Protein AF-A0A4Z1BHX3-F1 (afdb_monomer_lite)

pLDDT: mean 75.81, std 17.19, range [40.75, 98.19]

Secondary structure (DSSP, 8-state):
--HHHHHHHHHHHHHHHHHHHHHHHHHHHTS-SSPPPBPTTSSBPPP--TTS-HHHHHHHHHHHH-HHHHHHHHHHHHHHHHHHTT-HHHHHHHHHHHT--SHHHHHHHHHHHHHHHHHHHHHHHHHHHHHTTTS-----SS-HHHHHHHHHHHHHHHHHHHHHHHHHHHHHHHHHHHHHHHHH-S---------PPPTT----------------------

Sequence (222 aa):
MADAADGDALWKAQTIAQAVALEAMAAHALKAPGPLARGAGHEVALRDDPDAPGRQRELARASRIAPDMLDAEASLDRLGLARDVGVLTLAVEAAQAAGATSPAEQMLAHQMATAHTMAMRLASRADAFLSRRFSGYQSSLPAADVERQREQVASIEAARLTAASARMMDATARAALALDRLKNGARQTIIVQQTVVQEGGQAVVAGAMDSRERKGTKRNGK

Organism: NCBI:txid2560053

Foldseek 3Di:
DPPPVVVVVVVVVVVVVVVVVVVVVVVVVPDDPDDFDQFPVRHRQQDQDVPDDPVSNVSSCCRPPDVVVVVVVVVVVLLVVLVVLPQNVQLVVQCVVLVPDDPVLSSLSSLLSSLLVLLVVLQVVLVVLVVVVVPDDDDPDPPVVVVVVSNVVSNVSSVVSNVSSVVSVVSSVVSSVVSVCVVVPVDPPDDDDDDDADDPDDDDPPPPDPPPDPPDDDDDDD

Radius of gyration: 34.19 Å; chains: 1; bounding box: 85×96×92 Å

Structure (mmCIF, N/CA/C/O backbone):
data_AF-A0A4Z1BHX3-F1
#
_entry.id   AF-A0A4Z1BHX3-F1
#
loop_
_atom_site.group_PDB
_atom_site.id
_atom_site.type_symbol
_atom_site.label_atom_id
_atom_site.label_alt_id
_atom_site.label_comp_id
_atom_site.label_asym_id
_atom_site.label_entity_id
_atom_site.label_seq_id
_atom_site.pdbx_PDB_ins_code
_atom_site.Cartn_x
_atom_site.Cartn_y
_atom_site.Cartn_z
_atom_site.occupancy
_atom_site.B_iso_or_equiv
_atom_site.auth_seq_id
_atom_site.auth_comp_id
_atom_site.auth_asym_id
_atom_site.auth_atom_id
_atom_site.pdbx_PDB_model_num
ATOM 1 N N . MET A 1 1 ? -19.424 69.553 30.708 1.00 51.16 1 MET A N 1
ATOM 2 C CA . MET A 1 1 ? -18.496 68.509 30.211 1.00 51.16 1 MET A CA 1
ATOM 3 C C . MET A 1 1 ? -18.357 67.305 31.161 1.00 51.16 1 MET A C 1
ATOM 5 O O . MET A 1 1 ? -17.449 66.518 30.954 1.00 51.16 1 MET A O 1
ATOM 9 N N . ALA A 1 2 ? -19.246 67.099 32.147 1.00 51.94 2 ALA A N 1
ATOM 10 C CA . ALA A 1 2 ? -19.154 65.964 33.083 1.00 51.94 2 ALA A CA 1
ATOM 11 C C . ALA A 1 2 ? -20.075 64.769 32.739 1.00 51.94 2 ALA A C 1
ATOM 13 O O . ALA A 1 2 ? -19.902 63.697 33.296 1.00 51.94 2 ALA A O 1
ATOM 14 N N . ASP A 1 3 ? -21.009 64.928 31.797 1.00 55.38 3 ASP A N 1
ATOM 15 C CA . ASP A 1 3 ? -22.111 63.970 31.578 1.00 55.38 3 ASP A CA 1
ATOM 16 C C . ASP A 1 3 ? -21.790 62.858 30.552 1.00 55.38 3 ASP A C 1
ATOM 18 O O . ASP A 1 3 ? -22.417 61.807 30.512 1.00 55.38 3 ASP A O 1
ATOM 22 N N . ALA A 1 4 ? -20.767 63.063 29.712 1.00 56.06 4 ALA A N 1
ATOM 23 C CA . ALA A 1 4 ? -20.397 62.102 28.665 1.00 56.06 4 ALA A CA 1
ATOM 24 C C . ALA A 1 4 ? -19.520 60.942 29.179 1.00 56.06 4 ALA A C 1
ATOM 26 O O . ALA A 1 4 ? -19.529 59.861 28.596 1.00 56.06 4 ALA A O 1
ATOM 27 N N . ALA A 1 5 ? -18.761 61.158 30.260 1.00 58.75 5 ALA A N 1
ATOM 28 C CA . ALA A 1 5 ? -17.876 60.140 30.833 1.00 58.75 5 ALA A CA 1
ATOM 29 C C . ALA A 1 5 ? -18.651 59.082 31.640 1.00 58.75 5 ALA A C 1
ATOM 31 O O . ALA A 1 5 ? -18.289 57.907 31.616 1.00 58.75 5 ALA A O 1
ATOM 32 N N . ASP A 1 6 ? -19.741 59.490 32.297 1.00 58.53 6 ASP A N 1
ATOM 33 C CA . ASP A 1 6 ? -20.592 58.603 33.100 1.00 58.53 6 ASP A CA 1
ATOM 34 C C . ASP A 1 6 ? -21.447 57.675 32.217 1.00 58.53 6 ASP A C 1
ATOM 36 O O . ASP A 1 6 ? -21.598 56.487 32.505 1.00 58.53 6 ASP A O 1
ATOM 40 N N . GLY A 1 7 ? -21.926 58.175 31.070 1.00 65.19 7 GLY A N 1
ATOM 41 C CA . GLY A 1 7 ? -22.658 57.369 30.086 1.00 65.19 7 GLY A CA 1
ATOM 42 C C . GLY A 1 7 ? -21.814 56.261 29.440 1.00 65.19 7 GLY A C 1
ATOM 43 O O . GLY A 1 7 ? -22.300 55.145 29.255 1.00 65.19 7 GLY A O 1
ATOM 44 N N . ASP A 1 8 ? -20.536 56.529 29.149 1.00 70.94 8 ASP A N 1
ATOM 45 C CA . ASP A 1 8 ? -19.611 55.539 28.575 1.00 70.94 8 ASP A CA 1
ATOM 46 C C . ASP A 1 8 ? -19.211 54.462 29.604 1.00 70.94 8 ASP A C 1
ATOM 48 O O . ASP A 1 8 ? -19.090 53.280 29.273 1.00 70.94 8 ASP A O 1
ATOM 52 N N . ALA A 1 9 ? -19.079 54.841 30.881 1.00 71.62 9 ALA A N 1
ATOM 53 C CA . ALA A 1 9 ? -18.839 53.903 31.976 1.00 71.62 9 ALA A CA 1
ATOM 54 C C . ALA A 1 9 ? -20.040 52.968 32.212 1.00 71.62 9 ALA A C 1
ATOM 56 O O . ALA A 1 9 ? -19.860 51.755 32.358 1.00 71.62 9 ALA A O 1
ATOM 57 N N . LEU A 1 10 ? -21.264 53.505 32.181 1.00 71.94 10 LEU A N 1
ATOM 58 C CA . LEU A 1 10 ? -22.502 52.729 32.310 1.00 71.94 10 LEU A CA 1
ATOM 59 C C . LEU A 1 10 ? -22.724 51.782 31.122 1.00 71.94 10 LEU A C 1
ATOM 61 O O . LEU A 1 10 ? -23.084 50.620 31.324 1.00 71.94 10 LEU A O 1
ATOM 65 N N . TRP A 1 11 ? -22.449 52.232 29.894 1.00 73.38 11 TRP A N 1
ATOM 66 C CA . TRP A 1 11 ? -22.543 51.392 28.697 1.00 73.38 11 TRP A CA 1
ATOM 67 C C . TRP A 1 11 ? -21.532 50.238 28.715 1.00 73.38 11 TRP A C 1
ATOM 69 O O . TRP A 1 11 ? -21.884 49.086 28.443 1.00 73.38 11 TRP A O 1
ATOM 79 N N . LYS A 1 12 ? -20.281 50.510 29.107 1.00 80.19 12 LYS A N 1
ATOM 80 C CA . LYS A 1 12 ? -19.252 49.473 29.289 1.00 80.19 12 LYS A CA 1
ATOM 81 C C . LYS A 1 12 ? -19.651 48.466 30.364 1.00 80.19 12 LYS A C 1
ATOM 83 O O . LYS A 1 12 ? -19.525 47.265 30.135 1.00 80.19 12 LYS A O 1
ATOM 88 N N . ALA A 1 13 ? -20.180 48.931 31.495 1.00 80.12 13 ALA A N 1
ATOM 89 C CA . ALA A 1 13 ? -20.653 48.059 32.567 1.00 80.12 13 ALA A CA 1
ATOM 90 C C . ALA A 1 13 ? -21.810 47.152 32.111 1.00 80.12 13 ALA A C 1
ATOM 92 O O . ALA A 1 13 ? -21.786 45.950 32.379 1.00 80.12 13 ALA A O 1
ATOM 93 N N . GLN A 1 14 ? -22.781 47.688 31.362 1.00 84.50 14 GLN A N 1
ATOM 94 C CA . GLN A 1 14 ? -23.865 46.894 30.773 1.00 84.50 14 GLN A CA 1
ATOM 95 C C . GLN A 1 14 ? -23.349 45.875 29.756 1.00 84.50 14 GLN A C 1
ATOM 97 O O . GLN A 1 14 ? -23.753 44.716 29.799 1.00 84.50 14 GLN A O 1
ATOM 102 N N . THR A 1 15 ? -22.420 46.273 28.887 1.00 85.88 15 THR A N 1
ATOM 103 C CA . THR A 1 15 ? -21.847 45.387 27.864 1.00 85.88 15 THR A CA 1
ATOM 104 C C . THR A 1 15 ? -21.082 44.224 28.502 1.00 85.88 15 THR A C 1
ATOM 106 O O . THR A 1 15 ? -21.240 43.078 28.088 1.00 85.88 15 THR A O 1
ATOM 109 N N . ILE A 1 16 ? -20.302 44.492 29.556 1.00 85.62 16 ILE A N 1
ATOM 110 C CA . ILE A 1 16 ? -19.586 43.457 30.317 1.00 85.62 16 ILE A CA 1
ATOM 111 C C . ILE A 1 16 ? -20.578 42.521 31.013 1.00 85.62 16 ILE A C 1
ATOM 113 O O . ILE A 1 16 ? -20.434 41.305 30.921 1.00 85.62 16 ILE A O 1
ATOM 117 N N . ALA A 1 17 ? -21.614 43.058 31.661 1.00 85.19 17 ALA A N 1
ATOM 118 C CA . ALA A 1 17 ? -22.639 42.241 32.310 1.00 85.19 17 ALA A CA 1
ATOM 119 C C . ALA A 1 17 ? -23.374 41.335 31.307 1.00 85.19 17 ALA A C 1
ATOM 121 O O . ALA A 1 17 ? -23.640 40.167 31.593 1.00 85.19 17 ALA A O 1
ATOM 122 N N . GLN A 1 18 ? -23.652 41.850 30.110 1.00 89.94 18 GLN A N 1
ATOM 123 C CA . GLN A 1 18 ? -24.299 41.101 29.039 1.00 89.94 18 GLN A CA 1
ATOM 124 C C . GLN A 1 18 ? -23.373 40.023 28.455 1.00 89.94 18 GLN A C 1
ATOM 126 O O . GLN A 1 18 ? -23.826 38.908 28.198 1.00 89.94 18 GLN A O 1
ATOM 131 N N . ALA A 1 19 ? -22.076 40.312 28.315 1.00 87.06 19 ALA A N 1
ATOM 132 C CA . ALA A 1 19 ? -21.071 39.336 27.899 1.00 87.06 19 ALA A CA 1
ATOM 133 C C . ALA A 1 19 ? -20.935 38.193 28.916 1.00 87.06 19 ALA A C 1
ATOM 135 O O . ALA A 1 19 ? -20.992 37.029 28.532 1.00 87.06 19 ALA A O 1
ATOM 136 N N . VAL A 1 20 ? -20.863 38.512 30.212 1.00 92.06 20 VAL A N 1
ATOM 137 C CA . VAL A 1 20 ? -20.815 37.514 31.293 1.00 92.06 20 VAL A CA 1
ATOM 138 C C . VAL A 1 20 ? -22.083 36.655 31.309 1.00 92.06 20 VAL A C 1
ATOM 140 O O . VAL A 1 20 ? -22.008 35.438 31.479 1.00 92.06 20 VAL A O 1
ATOM 143 N N . ALA A 1 21 ? -23.254 37.259 31.090 1.00 88.56 21 ALA A N 1
ATOM 144 C CA . ALA A 1 21 ? -24.511 36.522 31.002 1.00 88.56 21 ALA A CA 1
ATOM 145 C C . ALA A 1 21 ? -24.535 35.559 29.801 1.00 88.56 21 ALA A C 1
ATOM 147 O O . ALA A 1 21 ? -24.935 34.403 29.947 1.00 88.56 21 ALA A O 1
ATOM 148 N N . LEU A 1 22 ? -24.061 36.002 28.632 1.00 88.75 22 LEU A N 1
ATOM 149 C CA . LEU A 1 22 ? -23.948 35.161 27.436 1.00 88.75 22 LEU A CA 1
ATOM 150 C C . LEU A 1 22 ? -22.931 34.032 27.619 1.00 88.75 22 LEU A C 1
ATOM 152 O O . LEU A 1 22 ? -23.189 32.905 27.201 1.00 88.75 22 LEU A O 1
ATOM 156 N N . GLU A 1 23 ? -21.809 34.301 28.278 1.00 88.31 23 GLU A N 1
ATOM 157 C CA . GLU A 1 23 ? -20.781 33.303 28.569 1.00 88.31 23 GLU A CA 1
ATOM 158 C C . GLU A 1 23 ? -21.299 32.236 29.546 1.00 88.31 23 GLU A C 1
ATOM 160 O O . GLU A 1 23 ? -21.099 31.040 29.327 1.00 88.31 23 GLU A O 1
ATOM 165 N N . ALA A 1 24 ? -22.079 32.636 30.556 1.00 85.69 24 ALA A N 1
ATOM 166 C CA . ALA A 1 24 ? -22.761 31.710 31.458 1.00 85.69 24 ALA A CA 1
ATOM 167 C C . ALA A 1 24 ? -23.820 30.854 30.736 1.00 85.69 24 ALA A C 1
ATOM 169 O O . ALA A 1 24 ? -23.914 29.648 30.982 1.00 85.69 24 ALA A O 1
ATOM 170 N N . MET A 1 25 ? -24.589 31.447 29.815 1.00 86.19 25 MET A N 1
ATOM 171 C CA . MET A 1 25 ? -25.553 30.720 28.979 1.00 86.19 25 MET A CA 1
ATOM 172 C C . MET A 1 25 ? -24.860 29.729 28.036 1.00 86.19 25 MET A C 1
ATOM 174 O O . MET A 1 25 ? -25.297 28.584 27.926 1.00 86.19 25 MET A O 1
ATOM 178 N N . ALA A 1 26 ? -23.755 30.128 27.403 1.00 84.44 26 ALA A N 1
ATOM 179 C CA . ALA A 1 26 ? -22.960 29.261 26.538 1.00 84.44 26 ALA A CA 1
ATOM 180 C C . ALA A 1 26 ? -22.336 28.097 27.324 1.00 84.44 26 ALA A C 1
ATOM 182 O O . ALA A 1 26 ? -22.426 26.942 26.907 1.00 84.44 26 ALA A O 1
ATOM 183 N N . ALA A 1 27 ? -21.774 28.375 28.504 1.00 84.19 27 ALA A N 1
ATOM 184 C CA . ALA A 1 27 ? -21.230 27.354 29.395 1.00 84.19 27 ALA A CA 1
ATOM 185 C C . ALA A 1 27 ? -22.309 26.374 29.883 1.00 84.19 27 ALA A C 1
ATOM 187 O O . ALA A 1 27 ? -22.031 25.188 30.067 1.00 84.19 27 ALA A O 1
ATOM 188 N N . HIS A 1 28 ? -23.544 26.844 30.080 1.00 81.62 28 HIS A N 1
ATOM 189 C CA . HIS A 1 28 ? -24.675 25.979 30.401 1.00 81.62 28 HIS A CA 1
ATOM 190 C C . HIS A 1 28 ? -25.090 25.112 29.204 1.00 81.62 28 HIS A C 1
ATOM 192 O O . HIS A 1 28 ? -25.287 23.911 29.371 1.00 81.62 28 HIS A O 1
ATOM 198 N N . ALA A 1 29 ? -25.145 25.681 27.996 1.00 79.31 29 ALA A N 1
ATOM 199 C CA . ALA A 1 29 ? -25.492 24.963 26.768 1.00 79.31 29 ALA A CA 1
ATOM 200 C C . ALA A 1 29 ? -24.462 23.884 26.373 1.00 79.31 29 ALA A C 1
ATOM 202 O O . ALA A 1 29 ? -24.817 22.892 25.742 1.00 79.31 29 ALA A O 1
ATOM 203 N N . LEU A 1 30 ? -23.196 24.050 26.768 1.00 78.19 30 LEU A N 1
ATOM 204 C CA . LEU A 1 30 ? -22.122 23.077 26.535 1.00 78.19 30 LEU A CA 1
ATOM 205 C C . LEU A 1 30 ? -22.143 21.884 27.504 1.00 78.19 30 LEU A C 1
ATOM 207 O O . LEU A 1 30 ? -21.410 20.914 27.297 1.00 78.19 30 LEU A O 1
ATOM 211 N N . LYS A 1 31 ? -22.963 21.916 28.562 1.00 79.88 31 LYS A N 1
ATOM 212 C CA . LYS A 1 31 ? -23.108 20.773 29.468 1.00 79.88 31 LYS A CA 1
ATOM 213 C C . LYS A 1 31 ? -24.010 19.726 28.830 1.00 79.88 31 LYS A C 1
ATOM 215 O O . LYS A 1 31 ? -25.197 19.953 28.615 1.00 79.88 31 LYS A O 1
ATOM 220 N N . ALA A 1 32 ? -23.447 18.550 28.572 1.00 71.44 32 ALA A N 1
ATOM 221 C CA . ALA A 1 32 ? -24.233 17.415 28.121 1.00 71.44 32 ALA A CA 1
ATOM 222 C C . ALA A 1 32 ? -25.308 17.060 29.175 1.00 71.44 32 ALA A C 1
ATOM 224 O O . ALA A 1 32 ? -24.992 16.997 30.366 1.00 71.44 32 ALA A O 1
ATOM 225 N N . PRO A 1 33 ? -26.559 16.776 28.767 1.00 69.62 33 PRO A N 1
ATOM 226 C CA . PRO A 1 33 ? -27.655 16.436 29.682 1.00 69.62 33 PRO A CA 1
ATOM 227 C C . PRO A 1 33 ? -27.497 15.061 30.362 1.00 69.62 33 PRO A C 1
ATOM 229 O O . PRO A 1 33 ? -28.349 14.657 31.147 1.00 69.62 33 PRO A O 1
ATOM 232 N N . GLY A 1 34 ? -26.424 14.326 30.062 1.00 72.62 34 GLY A N 1
ATOM 233 C CA . GLY A 1 34 ? -26.097 13.034 30.652 1.00 72.62 34 GLY A CA 1
ATOM 234 C C . GLY A 1 34 ? -24.728 12.527 30.183 1.00 72.62 34 GLY A C 1
ATOM 235 O O . GLY A 1 34 ? -24.079 13.186 29.363 1.00 72.62 34 GLY A O 1
ATOM 236 N N . PRO A 1 35 ? -24.275 11.366 30.688 1.00 70.44 35 PRO A N 1
ATOM 237 C CA . PRO A 1 35 ? -23.024 10.755 30.258 1.00 70.44 35 PRO A CA 1
ATOM 238 C C . PRO A 1 35 ? -23.066 10.459 28.755 1.00 70.44 35 PRO A C 1
ATOM 240 O O . PRO A 1 35 ? -23.970 9.785 28.258 1.00 70.44 35 PRO A O 1
ATOM 243 N N . LEU A 1 36 ? -22.084 10.988 28.027 1.00 71.94 36 LEU A N 1
ATOM 244 C CA . LEU A 1 36 ? -21.935 10.744 26.598 1.00 71.94 36 LEU A CA 1
ATOM 245 C C . LEU A 1 36 ? -21.470 9.303 26.389 1.00 71.94 36 LEU A C 1
ATOM 247 O O . LEU A 1 36 ? -20.411 8.906 26.877 1.00 71.94 36 LEU A O 1
ATOM 251 N N . ALA A 1 37 ? -22.261 8.521 25.660 1.00 68.75 37 ALA A N 1
ATOM 252 C CA . ALA A 1 37 ? -21.829 7.207 25.214 1.00 68.75 37 ALA A CA 1
ATOM 253 C C . ALA A 1 37 ? -20.734 7.376 24.156 1.00 68.75 37 ALA A C 1
ATOM 255 O O . ALA A 1 37 ? -20.826 8.241 23.285 1.00 68.75 37 ALA A O 1
ATOM 256 N N . ARG A 1 38 ? -19.691 6.554 24.239 1.00 63.34 38 ARG A N 1
ATOM 257 C CA . ARG A 1 38 ? -18.611 6.529 23.254 1.00 63.34 38 ARG A CA 1
ATOM 258 C C . ARG A 1 38 ? -18.955 5.494 22.185 1.00 63.34 38 ARG A C 1
ATOM 260 O O . ARG A 1 38 ? -19.290 4.366 22.533 1.00 63.34 38 ARG A O 1
ATOM 267 N N . GLY A 1 39 ? -18.927 5.899 20.922 1.00 59.12 39 GLY A N 1
ATOM 268 C CA . GLY A 1 39 ? -19.081 5.013 19.774 1.00 59.12 39 GLY A CA 1
ATOM 269 C C . GLY A 1 39 ? -17.810 4.204 19.513 1.00 59.12 39 GLY A C 1
ATOM 270 O O . GLY A 1 39 ? -16.765 4.442 20.132 1.00 59.12 39 GLY A O 1
ATOM 271 N N . ALA A 1 40 ? -17.913 3.228 18.613 1.00 58.16 40 ALA A N 1
ATOM 272 C CA . ALA A 1 40 ? -16.859 2.253 18.335 1.00 58.16 40 ALA A CA 1
ATOM 273 C C . ALA A 1 40 ? -15.547 2.881 17.813 1.00 58.16 40 ALA A C 1
ATOM 275 O O . ALA A 1 40 ? -14.471 2.359 18.093 1.00 58.16 40 ALA A O 1
ATOM 276 N N . GLY A 1 41 ? -15.605 4.031 17.133 1.00 53.53 41 GLY A N 1
ATOM 277 C CA . GLY A 1 41 ? -14.438 4.787 16.655 1.00 53.53 41 GLY A CA 1
ATOM 278 C C . GLY A 1 41 ? -13.967 5.893 17.610 1.00 53.53 41 GLY A C 1
ATOM 279 O O . GLY A 1 41 ? -13.292 6.832 17.187 1.00 53.53 41 GLY A O 1
ATOM 280 N N . HIS A 1 42 ? -14.315 5.802 18.899 1.00 52.34 42 HIS A N 1
ATOM 281 C CA . HIS A 1 42 ? -14.072 6.820 19.930 1.00 52.34 42 HIS A CA 1
ATOM 282 C C . HIS A 1 42 ? -14.810 8.155 19.744 1.00 52.34 42 HIS A C 1
ATOM 284 O O . HIS A 1 42 ? -14.609 9.066 20.559 1.00 52.34 42 HIS A O 1
ATOM 290 N N . GLU A 1 43 ? -15.686 8.263 18.746 1.00 64.88 43 GLU A N 1
ATOM 291 C CA . GLU A 1 43 ? -16.644 9.350 18.603 1.00 64.88 43 GLU A CA 1
ATOM 292 C C . GLU A 1 43 ? -17.645 9.373 19.764 1.00 64.88 43 GLU A C 1
ATOM 294 O O . GLU A 1 43 ? -17.825 8.398 20.495 1.00 64.88 43 GLU A O 1
ATOM 299 N N . VAL A 1 44 ? -18.333 10.498 19.943 1.00 66.62 44 VAL A N 1
ATOM 300 C CA . VAL A 1 44 ? -19.545 10.512 20.766 1.00 66.62 44 VAL A CA 1
ATOM 301 C C . VAL A 1 44 ? -20.613 9.753 19.985 1.00 66.62 44 VAL A C 1
ATOM 303 O O . VAL A 1 44 ? -20.972 10.165 18.883 1.00 66.62 44 VAL A O 1
ATOM 306 N N . ALA A 1 45 ? -21.102 8.640 20.534 1.00 65.56 45 ALA A N 1
ATOM 307 C CA . ALA A 1 45 ? -22.155 7.857 19.906 1.00 65.56 45 ALA A CA 1
ATOM 308 C C . ALA A 1 45 ? -23.375 8.759 19.698 1.00 65.56 45 ALA A C 1
ATOM 310 O O . ALA A 1 45 ? -23.892 9.351 20.653 1.00 65.56 45 ALA A O 1
ATOM 311 N N . LEU A 1 46 ? -23.834 8.857 18.448 1.00 63.69 46 LEU A N 1
ATOM 312 C CA . LEU A 1 46 ? -25.035 9.611 18.098 1.00 63.69 46 LEU A CA 1
ATOM 313 C C . LEU A 1 46 ? -26.177 9.128 18.980 1.00 63.69 46 LEU A C 1
ATOM 315 O O . LEU A 1 46 ? -26.453 7.934 19.034 1.00 63.69 46 LEU A O 1
ATOM 319 N N . ARG A 1 47 ? -26.825 10.023 19.721 1.00 63.16 47 ARG A N 1
ATOM 320 C CA . ARG A 1 47 ? -27.973 9.663 20.557 1.00 63.16 47 ARG A CA 1
ATOM 321 C C . ARG A 1 47 ? -29.081 9.089 19.667 1.00 63.16 47 ARG A C 1
ATOM 323 O O . ARG A 1 47 ? -29.347 9.641 18.605 1.00 63.16 47 ARG A O 1
ATOM 330 N N . ASP A 1 48 ? -29.685 7.970 20.073 1.00 61.12 48 ASP A N 1
ATOM 331 C CA . ASP A 1 48 ? -30.865 7.451 19.373 1.00 61.12 48 ASP A CA 1
ATOM 332 C C . ASP A 1 48 ? -32.001 8.444 19.611 1.00 61.12 48 ASP A C 1
ATOM 334 O O . ASP A 1 48 ? -32.526 8.548 20.721 1.00 61.12 48 ASP A O 1
ATOM 338 N N . ASP A 1 49 ? -32.330 9.207 18.576 1.00 65.62 49 ASP A N 1
ATOM 339 C CA . ASP A 1 49 ? -33.521 10.039 18.541 1.00 65.62 49 ASP A CA 1
ATOM 340 C C . ASP A 1 49 ? -34.612 9.274 17.772 1.00 65.62 49 ASP A C 1
ATOM 342 O O . ASP A 1 49 ? -34.424 8.940 16.593 1.00 65.62 49 ASP A O 1
ATOM 346 N N . PRO A 1 50 ? -35.729 8.914 18.428 1.00 62.19 50 PRO A N 1
ATOM 347 C CA . PRO A 1 50 ? -36.811 8.194 17.783 1.00 62.19 50 PRO A CA 1
ATOM 348 C C . PRO A 1 50 ? -37.513 8.985 16.667 1.00 62.19 50 PRO A C 1
ATOM 350 O O . PRO A 1 50 ? -38.175 8.354 15.840 1.00 62.19 50 PRO A O 1
ATOM 353 N N . ASP A 1 51 ? -37.312 10.300 16.592 1.00 72.19 51 ASP A N 1
ATOM 354 C CA . ASP A 1 51 ? -37.908 11.177 15.581 1.00 72.19 51 ASP A CA 1
ATOM 355 C C . ASP A 1 51 ? -36.911 11.585 14.478 1.00 72.19 51 ASP A C 1
ATOM 357 O O . ASP A 1 51 ? -37.275 12.265 13.516 1.00 72.19 51 ASP A O 1
ATOM 361 N N . ALA A 1 52 ? -35.652 11.133 14.558 1.00 66.94 52 ALA A N 1
ATOM 362 C CA . ALA A 1 52 ? -34.650 11.416 13.534 1.00 66.94 52 ALA A CA 1
ATOM 363 C C . ALA A 1 52 ? -34.937 10.688 12.200 1.00 66.94 52 ALA A C 1
ATOM 365 O O . ALA A 1 52 ? -35.458 9.565 12.185 1.00 66.94 52 ALA A O 1
ATOM 366 N N . PRO A 1 53 ? -34.547 11.275 11.052 1.00 73.94 53 PRO A N 1
ATOM 367 C CA . PRO A 1 53 ? -34.660 10.628 9.747 1.00 73.94 53 PRO A CA 1
ATOM 368 C C . PRO A 1 53 ? -33.932 9.273 9.718 1.00 73.94 53 PRO A C 1
ATOM 370 O O . PRO A 1 53 ? -32.878 9.101 10.334 1.00 73.94 53 PRO A O 1
ATOM 373 N N . GLY A 1 54 ? -34.476 8.308 8.963 1.00 69.69 54 GLY A N 1
ATOM 374 C CA . GLY A 1 54 ? -34.074 6.890 9.013 1.00 69.69 54 GLY A CA 1
ATOM 375 C C . GLY A 1 54 ? -32.565 6.637 8.915 1.00 69.69 54 GLY A C 1
ATOM 376 O O . GLY A 1 54 ? -32.023 5.855 9.689 1.00 69.69 54 GLY A O 1
ATOM 377 N N . ARG A 1 55 ? -31.859 7.395 8.066 1.00 64.00 55 ARG A N 1
ATOM 378 C CA . ARG A 1 55 ? -30.400 7.288 7.898 1.00 64.00 55 ARG A CA 1
ATOM 379 C C . ARG A 1 55 ? -29.611 7.611 9.173 1.00 64.00 55 ARG A C 1
ATOM 381 O O . ARG A 1 55 ? -28.606 6.966 9.451 1.00 64.00 55 ARG A O 1
ATOM 388 N N . GLN A 1 56 ? -30.047 8.600 9.956 1.00 64.19 56 GLN A N 1
ATOM 389 C CA . GLN A 1 56 ? -29.398 8.941 11.228 1.00 64.19 56 GLN A CA 1
ATOM 390 C C . GLN A 1 56 ? -29.638 7.860 12.285 1.00 64.19 56 GLN A C 1
ATOM 392 O O . GLN A 1 56 ? -28.730 7.562 13.055 1.00 64.19 56 GLN A O 1
ATOM 397 N N . ARG A 1 57 ? -30.816 7.224 12.281 1.00 65.06 57 ARG A N 1
ATOM 398 C CA . ARG A 1 57 ? -31.131 6.108 13.187 1.00 65.06 57 ARG A CA 1
ATOM 399 C C . ARG A 1 57 ? -30.338 4.851 12.837 1.00 65.06 57 ARG A C 1
ATOM 401 O O . ARG A 1 57 ? -29.862 4.171 13.739 1.00 65.06 57 ARG A O 1
ATOM 408 N N . GLU A 1 58 ? -30.145 4.562 11.553 1.00 64.00 58 GLU A N 1
ATOM 409 C CA . GLU A 1 58 ? -29.324 3.432 11.099 1.00 64.00 58 GLU A CA 1
ATOM 410 C C . GLU A 1 58 ? -27.848 3.607 11.463 1.00 64.00 58 GLU A C 1
ATOM 412 O O . GLU A 1 58 ? -27.255 2.692 12.030 1.00 64.00 58 GLU A O 1
ATOM 417 N N . LEU A 1 59 ? -27.276 4.796 11.247 1.00 64.06 59 LEU A N 1
ATOM 418 C CA . LEU A 1 59 ? -25.895 5.102 11.645 1.00 64.06 59 LEU A CA 1
ATOM 419 C C . LEU A 1 59 ? -25.700 5.023 13.167 1.00 64.06 59 LEU A C 1
ATOM 421 O O . LEU A 1 59 ? -24.718 4.458 13.649 1.00 64.06 59 LEU A O 1
ATOM 425 N N . ALA A 1 60 ? -26.653 5.554 13.936 1.00 62.47 60 ALA A N 1
ATOM 426 C CA . ALA A 1 60 ? -26.606 5.539 15.393 1.00 62.47 60 ALA A CA 1
ATOM 427 C C . ALA A 1 60 ? -26.779 4.119 15.972 1.00 62.47 60 ALA A C 1
ATOM 429 O O . ALA A 1 60 ? -26.129 3.766 16.959 1.00 62.47 60 ALA A O 1
ATOM 430 N N . ARG A 1 61 ? -27.597 3.276 15.326 1.00 62.66 61 ARG A N 1
ATOM 431 C CA . ARG A 1 61 ? -27.716 1.846 15.638 1.00 62.66 61 ARG A CA 1
ATOM 432 C C . ARG A 1 61 ? -26.467 1.062 15.265 1.00 62.66 61 ARG A C 1
ATOM 434 O O . ARG A 1 61 ? -26.001 0.291 16.093 1.00 62.66 61 ARG A O 1
ATOM 441 N N . ALA A 1 62 ? -25.911 1.250 14.071 1.00 61.50 62 ALA A N 1
ATOM 442 C CA . ALA A 1 62 ? -24.717 0.530 13.626 1.00 61.50 62 ALA A CA 1
ATOM 443 C C . ALA A 1 62 ? -23.512 0.805 14.543 1.00 61.50 62 ALA A C 1
ATOM 445 O O . ALA A 1 62 ? -22.812 -0.124 14.929 1.00 61.50 62 ALA A O 1
ATOM 446 N N . SER A 1 63 ? -23.348 2.055 14.998 1.00 61.78 63 SER A N 1
ATOM 447 C CA . SER A 1 63 ? -22.312 2.447 15.970 1.00 61.78 63 SER A CA 1
ATOM 448 C C . SER A 1 63 ? -22.504 1.821 17.370 1.00 61.78 63 SER A C 1
ATOM 450 O O . SER A 1 63 ? -21.537 1.705 18.122 1.00 61.78 63 SER A O 1
ATOM 452 N N . ARG A 1 64 ? -23.725 1.380 17.732 1.00 60.44 64 ARG A N 1
ATOM 453 C CA . ARG A 1 64 ? -24.061 0.831 19.066 1.00 60.44 64 ARG A CA 1
ATOM 454 C C . ARG A 1 64 ? -24.296 -0.681 19.136 1.00 60.44 64 ARG A C 1
ATOM 456 O O . ARG A 1 64 ? -24.016 -1.268 20.176 1.00 60.44 64 ARG A O 1
ATOM 463 N N . ILE A 1 65 ? -24.894 -1.290 18.111 1.00 55.72 65 ILE A N 1
ATOM 464 C CA . ILE A 1 65 ? -25.487 -2.638 18.197 1.00 55.72 65 ILE A CA 1
ATOM 465 C C . ILE A 1 65 ? -24.468 -3.746 17.891 1.00 55.72 65 ILE A C 1
ATOM 467 O O . ILE A 1 65 ? -24.542 -4.800 18.516 1.00 55.72 65 ILE A O 1
ATOM 471 N N . ALA A 1 66 ? -23.517 -3.529 16.975 1.00 56.69 66 ALA A N 1
ATOM 472 C CA . ALA A 1 66 ? -22.459 -4.500 16.684 1.00 56.69 66 ALA A CA 1
ATOM 473 C C . ALA A 1 66 ? -21.254 -3.814 16.009 1.00 56.69 66 ALA A C 1
ATOM 475 O O . ALA A 1 66 ? -21.301 -3.613 14.792 1.00 56.69 66 ALA A O 1
ATOM 476 N N . PRO A 1 67 ? -20.177 -3.471 16.747 1.00 59.97 67 PRO A N 1
ATOM 477 C CA . PRO A 1 67 ? -18.945 -2.960 16.134 1.00 59.97 67 PRO A CA 1
ATOM 478 C C . PRO A 1 67 ? -18.436 -3.896 15.024 1.00 59.97 67 PRO A C 1
ATOM 480 O O . PRO A 1 67 ? -18.028 -3.422 13.969 1.00 59.97 67 PRO A O 1
ATOM 483 N N . ASP A 1 68 ? -18.631 -5.207 15.192 1.00 65.25 68 ASP A N 1
ATOM 484 C CA . ASP A 1 68 ? -18.300 -6.242 14.209 1.00 65.25 68 ASP A CA 1
ATOM 485 C C . ASP A 1 68 ? -18.931 -6.021 12.824 1.00 65.25 68 ASP A C 1
ATOM 487 O O . ASP A 1 68 ? -18.320 -6.364 11.816 1.00 65.25 68 ASP A O 1
ATOM 491 N N . MET A 1 69 ? -20.138 -5.446 12.740 1.00 67.50 69 MET A N 1
ATOM 492 C CA . MET A 1 69 ? -20.801 -5.199 11.451 1.00 67.50 69 MET A CA 1
ATOM 493 C C . MET A 1 69 ? -20.181 -4.011 10.708 1.00 67.50 69 MET A C 1
ATOM 495 O O . MET A 1 69 ? -19.979 -4.098 9.499 1.00 67.50 69 MET A O 1
ATOM 499 N N . LEU A 1 70 ? -19.837 -2.934 11.425 1.00 73.75 70 LEU A N 1
ATOM 500 C CA . LEU A 1 70 ? -19.101 -1.799 10.853 1.00 73.75 70 LEU A CA 1
ATOM 501 C C . LEU A 1 70 ? -17.682 -2.215 10.449 1.00 73.75 70 LEU A C 1
ATOM 503 O O . LEU A 1 70 ? -17.202 -1.837 9.381 1.00 73.75 70 LEU A O 1
ATOM 507 N N . ASP A 1 71 ? -17.028 -3.036 11.270 1.00 72.69 71 ASP A N 1
ATOM 508 C CA . ASP A 1 71 ? -15.708 -3.582 10.967 1.00 72.69 71 ASP A CA 1
ATOM 509 C C . ASP A 1 71 ? -15.743 -4.523 9.757 1.00 72.69 71 ASP A C 1
ATOM 511 O O . ASP A 1 71 ? -14.836 -4.476 8.919 1.00 72.69 71 ASP A O 1
ATOM 515 N N . ALA A 1 72 ? -16.796 -5.336 9.623 1.00 69.94 72 ALA A N 1
ATOM 516 C CA . ALA A 1 72 ? -17.018 -6.197 8.466 1.00 69.94 72 ALA A CA 1
ATOM 517 C C . ALA A 1 72 ? -17.254 -5.385 7.185 1.00 69.94 72 ALA A C 1
ATOM 519 O O . ALA A 1 72 ? -16.620 -5.674 6.171 1.00 69.94 72 ALA A O 1
ATOM 520 N N . GLU A 1 73 ? -18.099 -4.352 7.226 1.00 79.44 73 GLU A N 1
ATOM 521 C CA . GLU A 1 73 ? -18.349 -3.467 6.080 1.00 79.44 73 GLU A CA 1
ATOM 522 C C . GLU A 1 73 ? -17.072 -2.728 5.659 1.00 79.44 73 GLU A C 1
ATOM 524 O O . GLU A 1 73 ? -16.653 -2.815 4.504 1.00 79.44 73 GLU A O 1
ATOM 529 N N . ALA A 1 74 ? -16.352 -2.124 6.609 1.00 83.69 74 ALA A N 1
ATOM 530 C CA . ALA A 1 74 ? -15.074 -1.474 6.331 1.00 83.69 74 ALA A CA 1
ATOM 531 C C . ALA A 1 74 ? -14.015 -2.463 5.806 1.00 83.69 74 ALA A C 1
ATOM 533 O O . ALA A 1 74 ? -13.150 -2.099 5.006 1.00 83.69 74 ALA A O 1
ATOM 534 N N . SER A 1 75 ? -14.050 -3.721 6.253 1.00 82.44 75 SER A N 1
ATOM 535 C CA . SER A 1 75 ? -13.185 -4.781 5.730 1.00 82.44 75 SER A CA 1
ATOM 536 C C . SER A 1 75 ? -13.527 -5.122 4.278 1.00 82.44 75 SER A C 1
ATOM 538 O O . SER A 1 75 ? -12.625 -5.192 3.441 1.00 82.44 75 SER A O 1
ATOM 540 N N . LEU A 1 76 ? -14.816 -5.256 3.952 1.00 82.25 76 LEU A N 1
ATOM 541 C CA . LEU A 1 76 ? -15.289 -5.478 2.586 1.00 82.25 76 LEU A CA 1
ATOM 542 C C . LEU A 1 76 ? -14.896 -4.326 1.657 1.00 82.25 76 LEU A C 1
ATOM 544 O O . LEU A 1 76 ? -14.392 -4.595 0.568 1.00 82.25 76 LEU A O 1
ATOM 548 N N . ASP A 1 77 ? -15.021 -3.074 2.099 1.00 91.94 77 ASP A N 1
ATOM 549 C CA . ASP A 1 77 ? -14.585 -1.900 1.333 1.00 91.94 77 ASP A CA 1
ATOM 550 C C . ASP A 1 77 ? -13.077 -1.929 1.053 1.00 91.94 77 ASP A C 1
ATOM 552 O O . ASP A 1 77 ? -12.637 -1.721 -0.082 1.00 91.94 77 ASP A O 1
ATOM 556 N N . ARG A 1 78 ? -12.254 -2.254 2.061 1.00 89.56 78 ARG A N 1
ATOM 557 C CA . ARG A 1 78 ? -10.793 -2.383 1.896 1.00 89.56 78 ARG A CA 1
ATOM 558 C C . ARG A 1 78 ? -10.416 -3.487 0.908 1.00 89.56 78 ARG A C 1
ATOM 560 O O . ARG A 1 78 ? -9.489 -3.302 0.115 1.00 89.56 78 ARG A O 1
ATOM 567 N N . LEU A 1 79 ? -11.106 -4.626 0.954 1.00 90.12 79 LEU A N 1
ATOM 568 C CA . LEU A 1 79 ? -10.914 -5.722 0.000 1.00 90.12 79 LEU A CA 1
ATOM 569 C C . LEU A 1 79 ? -11.423 -5.341 -1.399 1.00 90.12 79 LEU A C 1
ATOM 571 O O . LEU A 1 79 ? -10.777 -5.674 -2.393 1.00 90.12 79 LEU A O 1
ATOM 575 N N . GLY A 1 80 ? -12.520 -4.586 -1.484 1.00 90.38 80 GLY A N 1
ATOM 576 C CA . GLY A 1 80 ? -13.040 -3.998 -2.717 1.00 90.38 80 GLY A CA 1
ATOM 577 C C . GLY A 1 80 ? -12.007 -3.099 -3.395 1.00 90.38 80 GLY A C 1
ATOM 578 O O . GLY A 1 80 ? -11.662 -3.335 -4.549 1.00 90.38 80 GLY A O 1
ATOM 579 N N . LEU A 1 81 ? -11.404 -2.165 -2.656 1.00 95.69 81 LEU A N 1
ATOM 580 C CA . LEU A 1 81 ? -10.332 -1.303 -3.169 1.00 95.69 81 LEU A CA 1
ATOM 581 C C . LEU A 1 81 ? -9.122 -2.109 -3.668 1.00 95.69 81 LEU A C 1
ATOM 583 O O . LEU A 1 81 ? -8.585 -1.831 -4.741 1.00 95.69 81 LEU A O 1
ATOM 587 N N . ALA A 1 82 ? -8.696 -3.131 -2.920 1.00 93.19 82 ALA A N 1
ATOM 588 C CA . ALA A 1 82 ? -7.582 -3.986 -3.332 1.00 93.19 82 ALA A CA 1
ATOM 589 C C . ALA A 1 82 ? -7.900 -4.777 -4.615 1.00 93.19 82 ALA A C 1
ATOM 591 O O . ALA A 1 82 ? -7.032 -4.952 -5.475 1.00 93.19 82 ALA A O 1
ATOM 592 N N . ARG A 1 83 ? -9.148 -5.231 -4.774 1.00 94.31 83 ARG A N 1
ATOM 593 C CA . ARG A 1 83 ? -9.641 -5.871 -6.001 1.00 94.31 83 ARG A CA 1
ATOM 594 C C . ARG A 1 83 ? -9.655 -4.900 -7.172 1.00 94.31 83 ARG A C 1
ATOM 596 O O . ARG A 1 83 ? -9.169 -5.261 -8.240 1.00 94.31 83 ARG A O 1
ATOM 603 N N . ASP A 1 84 ? -10.163 -3.691 -6.975 1.00 96.62 84 ASP A N 1
ATOM 604 C CA . ASP A 1 84 ? -10.338 -2.707 -8.044 1.00 96.62 84 ASP A CA 1
ATOM 605 C C . ASP A 1 84 ? -8.985 -2.226 -8.605 1.00 96.62 84 ASP A C 1
ATOM 607 O O . ASP A 1 84 ? -8.850 -1.986 -9.803 1.00 96.62 84 ASP A O 1
ATOM 611 N N . VAL A 1 85 ? -7.939 -2.185 -7.770 1.00 95.62 85 VAL A N 1
ATOM 612 C CA . VAL A 1 85 ? -6.550 -1.917 -8.201 1.00 95.62 85 VAL A CA 1
ATOM 613 C C . VAL A 1 85 ? -5.841 -3.181 -8.738 1.00 95.62 85 VAL A C 1
ATOM 615 O O . VAL A 1 85 ? -4.736 -3.113 -9.285 1.00 95.62 85 VAL A O 1
ATOM 618 N N . GLY A 1 86 ? -6.482 -4.350 -8.651 1.00 96.19 86 GLY A N 1
ATOM 619 C CA . GLY A 1 86 ? -5.988 -5.617 -9.197 1.00 96.19 86 GLY A CA 1
ATOM 620 C C . GLY A 1 86 ? -4.889 -6.277 -8.364 1.00 96.19 86 GLY A C 1
ATOM 621 O O . GLY A 1 86 ? -4.037 -6.967 -8.922 1.00 96.19 86 GLY A O 1
ATOM 622 N N . VAL A 1 87 ? -4.879 -6.048 -7.047 1.00 97.50 87 VAL A N 1
ATOM 623 C CA . VAL A 1 87 ? -3.857 -6.556 -6.114 1.00 97.50 87 VAL A CA 1
ATOM 624 C C . VAL A 1 87 ? -4.435 -7.365 -4.952 1.00 97.50 87 VAL A C 1
ATOM 626 O O . VAL A 1 87 ? -3.690 -7.703 -4.042 1.00 97.50 87 VAL A O 1
ATOM 629 N N . LEU A 1 88 ? -5.731 -7.702 -4.973 1.00 93.31 88 LEU A N 1
ATOM 630 C CA . LEU A 1 88 ? -6.441 -8.372 -3.871 1.00 93.31 88 LEU A CA 1
ATOM 631 C C . LEU A 1 88 ? -5.665 -9.549 -3.267 1.00 93.31 88 LEU A C 1
ATOM 633 O O . LEU A 1 88 ? -5.407 -9.556 -2.069 1.00 93.31 88 LEU A O 1
ATOM 637 N N . THR A 1 89 ? -5.271 -10.525 -4.086 1.00 93.75 89 THR A N 1
ATOM 638 C CA . THR A 1 89 ? -4.585 -11.731 -3.601 1.00 93.75 89 THR A CA 1
ATOM 639 C C . THR A 1 89 ? -3.252 -11.395 -2.942 1.00 93.75 89 THR A C 1
ATOM 641 O O . THR A 1 89 ? -2.989 -11.849 -1.834 1.00 93.75 89 THR A O 1
ATOM 644 N N . LEU A 1 90 ? -2.450 -10.540 -3.582 1.00 96.25 90 LEU A N 1
ATOM 645 C CA . LEU A 1 90 ? -1.152 -10.121 -3.056 1.00 96.25 90 LEU A CA 1
ATOM 646 C C . LEU A 1 90 ? -1.302 -9.276 -1.784 1.00 96.25 90 LEU A C 1
ATOM 648 O O . LEU A 1 90 ? -0.487 -9.373 -0.877 1.00 96.25 90 LEU A O 1
ATOM 652 N N . ALA A 1 91 ? -2.344 -8.452 -1.707 1.00 93.94 91 ALA A N 1
ATOM 653 C CA . ALA A 1 91 ? -2.658 -7.634 -0.546 1.00 93.94 91 ALA A CA 1
ATOM 654 C C . ALA A 1 91 ? -3.048 -8.499 0.663 1.00 93.94 91 ALA A C 1
ATOM 656 O O . ALA A 1 91 ? -2.533 -8.274 1.758 1.00 93.94 91 ALA A O 1
ATOM 657 N N . VAL A 1 92 ? -3.891 -9.517 0.454 1.00 91.81 92 VAL A N 1
ATOM 658 C CA . VAL A 1 92 ? -4.277 -10.481 1.496 1.00 91.81 92 VAL A CA 1
ATOM 659 C C . VAL A 1 92 ? -3.076 -11.317 1.937 1.00 91.81 92 VAL A C 1
ATOM 661 O O . VAL A 1 92 ? -2.840 -11.451 3.136 1.00 91.81 92 VAL A O 1
ATOM 664 N N . GLU A 1 93 ? -2.281 -11.828 0.996 1.00 94.75 93 GLU A N 1
ATOM 665 C CA . GLU A 1 93 ? -1.060 -12.581 1.299 1.00 94.75 93 GLU A CA 1
ATOM 666 C C . GLU A 1 93 ? -0.053 -11.723 2.079 1.00 94.75 93 GLU A C 1
ATOM 668 O O . GLU A 1 93 ? 0.466 -12.159 3.105 1.00 94.75 93 GLU A O 1
ATOM 673 N N . ALA A 1 94 ? 0.169 -10.474 1.657 1.00 93.25 94 ALA A N 1
ATOM 674 C CA . ALA A 1 94 ? 1.048 -9.543 2.355 1.00 93.25 94 ALA A CA 1
ATOM 675 C C . ALA A 1 94 ? 0.563 -9.268 3.782 1.00 93.25 94 ALA A C 1
ATOM 677 O O . ALA A 1 94 ? 1.378 -9.261 4.701 1.00 93.25 94 ALA A O 1
ATOM 678 N N . ALA A 1 95 ? -0.744 -9.081 3.992 1.00 92.81 95 ALA A N 1
ATOM 679 C CA . ALA A 1 95 ? -1.318 -8.877 5.321 1.00 92.81 95 ALA A CA 1
ATOM 680 C C . ALA A 1 95 ? -1.150 -10.117 6.218 1.00 92.81 95 ALA A C 1
ATOM 682 O O . ALA A 1 95 ? -0.792 -9.984 7.390 1.00 92.81 95 ALA A O 1
ATOM 683 N N . GLN A 1 96 ? -1.344 -11.318 5.669 1.00 89.38 96 GLN A N 1
ATOM 684 C CA . GLN A 1 96 ? -1.147 -12.579 6.389 1.00 89.38 96 GLN A CA 1
ATOM 685 C C . GLN A 1 96 ? 0.324 -12.812 6.747 1.00 89.38 96 GLN A C 1
ATOM 687 O O . GLN A 1 96 ? 0.631 -13.077 7.907 1.00 89.38 96 GLN A O 1
ATOM 692 N N . ALA A 1 97 ? 1.239 -12.654 5.788 1.00 91.00 97 ALA A N 1
ATOM 693 C CA . ALA A 1 97 ? 2.679 -12.811 5.998 1.00 91.00 97 ALA A CA 1
ATOM 694 C C . ALA A 1 97 ? 3.233 -11.767 6.977 1.00 91.00 97 ALA A C 1
ATOM 696 O O . ALA A 1 97 ? 4.080 -12.067 7.816 1.00 91.00 97 ALA A O 1
ATOM 697 N N . ALA A 1 98 ? 2.704 -10.544 6.910 1.00 88.38 98 ALA A N 1
ATOM 698 C CA . ALA A 1 98 ? 2.961 -9.499 7.882 1.00 88.38 98 ALA A CA 1
ATOM 699 C C . ALA A 1 98 ? 2.441 -9.855 9.277 1.00 88.38 98 ALA A C 1
ATOM 701 O O . ALA A 1 98 ? 2.935 -9.287 10.244 1.00 88.38 98 ALA A O 1
ATOM 702 N N . GLY A 1 99 ? 1.445 -10.736 9.409 1.00 86.31 99 GLY A N 1
ATOM 703 C CA . GLY A 1 99 ? 0.688 -10.964 10.638 1.00 86.31 99 GLY A CA 1
ATOM 704 C C . GLY A 1 99 ? -0.110 -9.729 11.062 1.00 86.31 99 GLY A C 1
ATOM 705 O O . GLY A 1 99 ? -0.088 -9.376 12.240 1.00 86.31 99 GLY A O 1
ATOM 706 N N . ALA A 1 100 ? -0.703 -9.013 10.107 1.00 87.88 100 ALA A N 1
ATOM 707 C CA . ALA A 1 100 ? -1.491 -7.811 10.351 1.00 87.88 100 ALA A CA 1
ATOM 708 C C . ALA A 1 100 ? -2.813 -8.162 11.054 1.00 87.88 100 ALA A C 1
ATOM 710 O O . ALA A 1 100 ? -3.659 -8.863 10.500 1.00 87.88 100 ALA A O 1
ATOM 711 N N . THR A 1 101 ? -2.992 -7.662 12.273 1.00 83.50 101 THR A N 1
ATOM 712 C CA . THR A 1 101 ? -4.150 -7.957 13.134 1.00 83.50 101 THR A CA 1
ATOM 713 C C . THR A 1 101 ? -5.099 -6.774 13.249 1.00 83.50 101 THR A C 1
ATOM 715 O O . THR A 1 101 ? -6.306 -6.969 13.354 1.00 83.50 101 THR A O 1
ATOM 718 N N . SER A 1 102 ? -4.576 -5.548 13.172 1.00 85.75 102 SER A N 1
ATOM 719 C CA . SER A 1 102 ? -5.395 -4.336 13.197 1.00 85.75 102 SER A CA 1
ATOM 720 C C . SER A 1 102 ? -5.734 -3.831 11.785 1.00 85.75 102 SER A C 1
ATOM 722 O O . SER A 1 102 ? -4.957 -4.043 10.846 1.00 85.75 102 SER A O 1
ATOM 724 N N . PRO A 1 103 ? -6.844 -3.087 11.609 1.00 87.56 103 PRO A N 1
ATOM 725 C CA . PRO A 1 103 ? -7.193 -2.480 10.324 1.00 87.56 103 PRO A CA 1
ATOM 726 C C . PRO A 1 103 ? -6.085 -1.595 9.735 1.00 87.56 103 PRO A C 1
ATOM 728 O O . PRO A 1 103 ? -5.861 -1.612 8.527 1.00 87.56 103 PRO A O 1
ATOM 731 N N . ALA A 1 104 ? -5.348 -0.859 10.575 1.00 89.44 104 ALA A N 1
ATOM 732 C CA . ALA A 1 104 ? -4.244 -0.007 10.133 1.00 89.44 104 ALA A CA 1
ATOM 733 C C . ALA A 1 104 ? -3.073 -0.822 9.555 1.00 89.44 104 ALA A C 1
ATOM 735 O O . ALA A 1 104 ? -2.534 -0.476 8.503 1.00 89.44 104 ALA A O 1
ATOM 736 N N . GLU A 1 105 ? -2.708 -1.931 10.206 1.00 90.62 105 GLU A N 1
ATOM 737 C CA . GLU A 1 105 ? -1.684 -2.855 9.706 1.00 90.62 105 GLU A CA 1
ATOM 738 C C . GLU A 1 105 ? -2.113 -3.504 8.383 1.00 90.62 105 GLU A C 1
ATOM 740 O O . GLU A 1 105 ? -1.310 -3.597 7.454 1.00 90.62 105 GLU A O 1
ATOM 745 N N . GLN A 1 106 ? -3.384 -3.906 8.269 1.00 92.12 106 GLN A N 1
ATOM 746 C CA . GLN A 1 106 ? -3.931 -4.496 7.042 1.00 92.12 106 GLN A CA 1
ATOM 747 C C . GLN A 1 106 ? -3.913 -3.490 5.888 1.00 92.12 106 GLN A C 1
ATOM 749 O O . GLN A 1 106 ? -3.448 -3.803 4.794 1.00 92.12 106 GLN A O 1
ATOM 754 N N . MET A 1 107 ? -4.347 -2.252 6.136 1.00 93.31 107 MET A N 1
ATOM 755 C CA . MET A 1 107 ? -4.303 -1.183 5.136 1.00 93.31 107 MET A CA 1
ATOM 756 C C . MET A 1 107 ? -2.874 -0.890 4.673 1.00 93.31 107 MET A C 1
ATOM 758 O O . MET A 1 107 ? -2.651 -0.732 3.473 1.00 93.31 107 MET A O 1
ATOM 762 N N . LEU A 1 108 ? -1.898 -0.863 5.586 1.00 95.12 108 LEU A N 1
ATOM 763 C CA . LEU A 1 108 ? -0.488 -0.699 5.224 1.00 95.12 108 LEU A CA 1
ATOM 764 C C . LEU A 1 108 ? 0.030 -1.870 4.384 1.00 95.12 108 LEU A C 1
ATOM 766 O O . LEU A 1 108 ? 0.738 -1.641 3.404 1.00 95.12 108 LEU A O 1
ATOM 770 N N . ALA A 1 109 ? -0.346 -3.107 4.709 1.00 93.94 109 ALA A N 1
ATOM 771 C CA . A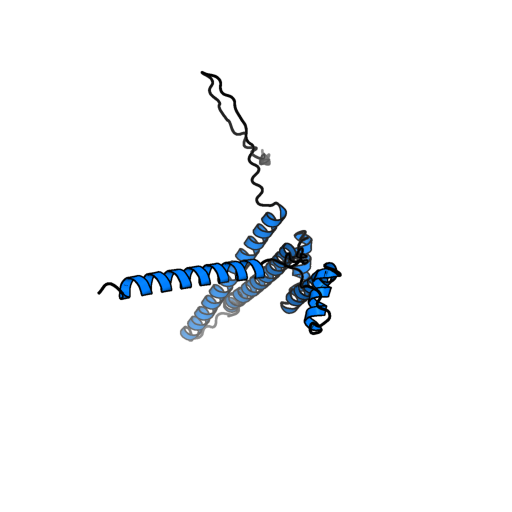LA A 1 109 ? 0.007 -4.271 3.901 1.00 93.94 109 ALA A CA 1
ATOM 772 C C . ALA A 1 109 ? -0.614 -4.208 2.491 1.00 93.94 109 ALA A C 1
ATOM 774 O O . ALA A 1 109 ? 0.068 -4.467 1.499 1.00 93.94 109 ALA A O 1
ATOM 775 N N . HIS A 1 110 ? -1.872 -3.770 2.369 1.00 95.06 110 HIS A N 1
ATOM 776 C CA . HIS A 1 110 ? -2.531 -3.577 1.073 1.00 95.06 110 HIS A CA 1
ATOM 777 C C . HIS A 1 110 ? -1.852 -2.474 0.243 1.00 95.06 110 HIS A C 1
ATOM 779 O O . HIS A 1 110 ? -1.634 -2.629 -0.964 1.00 95.06 110 HIS A O 1
ATOM 785 N N . GLN A 1 111 ? -1.466 -1.366 0.883 1.00 95.06 111 GLN A N 1
ATOM 786 C CA . GLN A 1 111 ? -0.697 -0.297 0.241 1.00 95.06 111 GLN A CA 1
ATOM 787 C C . GLN A 1 111 ? 0.685 -0.783 -0.206 1.00 95.06 111 GLN A C 1
ATOM 789 O O . GLN A 1 111 ? 1.112 -0.462 -1.312 1.00 95.06 111 GLN A O 1
ATOM 794 N N . MET A 1 112 ? 1.356 -1.598 0.609 1.00 95.75 112 MET A N 1
ATOM 795 C CA . MET A 1 112 ? 2.646 -2.208 0.288 1.00 95.75 112 MET A CA 1
ATOM 796 C C . MET A 1 112 ? 2.545 -3.111 -0.948 1.00 95.75 112 MET A C 1
ATOM 798 O O . MET A 1 112 ? 3.337 -2.962 -1.877 1.00 95.75 112 MET A O 1
ATOM 802 N N . ALA A 1 113 ? 1.528 -3.975 -1.017 1.00 96.19 113 ALA A N 1
ATOM 803 C CA . ALA A 1 113 ? 1.255 -4.811 -2.188 1.00 96.19 113 ALA A CA 1
ATOM 804 C C . ALA A 1 113 ? 0.956 -3.975 -3.447 1.00 96.19 113 ALA A C 1
ATOM 806 O O . ALA A 1 113 ? 1.439 -4.282 -4.543 1.00 96.19 113 ALA A O 1
ATOM 807 N N . THR A 1 114 ? 0.206 -2.880 -3.291 1.00 96.75 114 THR A N 1
ATOM 808 C CA . THR A 1 114 ? -0.099 -1.941 -4.380 1.00 96.75 114 THR A CA 1
ATOM 809 C C . THR A 1 114 ? 1.164 -1.259 -4.902 1.00 96.75 114 THR A C 1
ATOM 811 O O . THR A 1 114 ? 1.444 -1.300 -6.102 1.00 96.75 114 THR A O 1
ATOM 814 N N . ALA A 1 115 ? 1.957 -0.664 -4.008 1.00 96.69 115 ALA A N 1
ATOM 815 C CA . ALA A 1 115 ? 3.195 0.026 -4.350 1.00 96.69 115 ALA A CA 1
ATOM 816 C C . ALA A 1 115 ? 4.209 -0.930 -4.991 1.00 96.69 115 ALA A C 1
ATOM 818 O O . ALA A 1 115 ? 4.793 -0.594 -6.021 1.00 96.69 115 ALA A O 1
ATOM 819 N N . HIS A 1 116 ? 4.347 -2.145 -4.453 1.00 97.19 116 HIS A N 1
ATOM 820 C CA . HIS A 1 116 ? 5.183 -3.192 -5.032 1.00 97.19 116 HIS A CA 1
ATOM 821 C C . HIS A 1 116 ? 4.745 -3.547 -6.459 1.00 97.19 116 HIS A C 1
ATOM 823 O O . HIS A 1 116 ? 5.562 -3.548 -7.380 1.00 97.19 116 HIS A O 1
ATOM 829 N N . THR A 1 117 ? 3.448 -3.782 -6.674 1.00 97.56 117 THR A N 1
ATOM 830 C CA . THR A 1 117 ? 2.908 -4.112 -8.002 1.00 97.56 117 THR A CA 1
ATOM 831 C C . THR A 1 117 ? 3.164 -2.986 -9.002 1.00 97.56 117 THR A C 1
ATOM 833 O O . THR A 1 117 ? 3.601 -3.231 -10.129 1.00 97.56 117 THR A O 1
ATOM 836 N N . MET A 1 118 ? 2.933 -1.737 -8.594 1.00 97.44 118 MET A N 1
ATOM 837 C CA . MET A 1 118 ? 3.190 -0.571 -9.436 1.00 97.44 118 MET A CA 1
ATOM 838 C C . MET A 1 118 ? 4.678 -0.406 -9.740 1.00 97.44 118 MET A C 1
ATOM 840 O O . MET A 1 118 ? 5.026 -0.154 -10.892 1.00 97.44 118 MET A O 1
ATOM 844 N N . ALA A 1 119 ? 5.558 -0.614 -8.758 1.00 97.94 119 ALA A N 1
ATOM 845 C CA . ALA A 1 119 ? 7.001 -0.608 -8.968 1.00 97.94 119 ALA A CA 1
ATOM 846 C C . ALA A 1 119 ? 7.415 -1.638 -10.027 1.00 97.94 119 ALA A C 1
ATOM 848 O O . ALA A 1 119 ? 8.059 -1.283 -11.011 1.00 97.94 119 ALA A O 1
ATOM 849 N N . MET A 1 120 ? 6.972 -2.890 -9.887 1.00 98.06 120 MET A N 1
ATOM 850 C CA . MET A 1 120 ? 7.328 -3.961 -10.823 1.00 98.06 120 MET A CA 1
ATOM 851 C C . MET A 1 120 ? 6.798 -3.701 -12.238 1.00 98.06 120 MET A C 1
ATOM 853 O O . MET A 1 120 ? 7.516 -3.907 -13.217 1.00 98.06 120 MET A O 1
ATOM 857 N N . ARG A 1 121 ? 5.577 -3.169 -12.373 1.00 97.50 121 ARG A N 1
ATOM 858 C CA . ARG A 1 121 ? 5.014 -2.780 -13.678 1.00 97.50 121 ARG A CA 1
ATOM 859 C C . ARG A 1 121 ? 5.777 -1.620 -14.320 1.00 97.50 121 ARG A C 1
ATOM 861 O O . ARG A 1 121 ? 6.026 -1.650 -15.524 1.00 97.50 121 ARG A O 1
ATOM 868 N N . LEU A 1 122 ? 6.160 -0.608 -13.539 1.00 97.94 122 LEU A N 1
ATOM 869 C CA . LEU A 1 122 ? 6.955 0.526 -14.022 1.00 97.94 122 LEU A CA 1
ATOM 870 C C . LEU A 1 122 ? 8.359 0.083 -14.444 1.00 97.94 122 LEU A C 1
ATOM 872 O O . LEU A 1 122 ? 8.812 0.487 -15.511 1.00 97.94 122 LEU A O 1
ATOM 876 N N . ALA A 1 123 ? 9.009 -0.780 -13.659 1.00 97.12 123 ALA A N 1
ATOM 877 C CA . ALA A 1 123 ? 10.305 -1.366 -13.993 1.00 97.12 123 ALA A CA 1
ATOM 878 C C . ALA A 1 123 ? 10.237 -2.191 -15.287 1.00 97.12 123 ALA A C 1
ATOM 880 O O . ALA A 1 123 ? 11.042 -1.982 -16.188 1.00 97.12 123 ALA A O 1
ATOM 881 N N . SER A 1 124 ? 9.226 -3.056 -15.431 1.00 96.69 124 SER A N 1
ATOM 882 C CA . SER A 1 124 ? 9.002 -3.828 -16.661 1.00 96.69 124 SER A CA 1
ATOM 883 C C . SER A 1 124 ? 8.761 -2.926 -17.878 1.00 96.69 124 SER A C 1
ATOM 885 O O . SER A 1 124 ? 9.285 -3.173 -18.963 1.00 96.69 124 SER A O 1
ATOM 887 N N . ARG A 1 125 ? 8.009 -1.832 -17.713 1.00 94.56 125 ARG A N 1
ATOM 888 C CA . ARG A 1 125 ? 7.773 -0.881 -18.805 1.00 94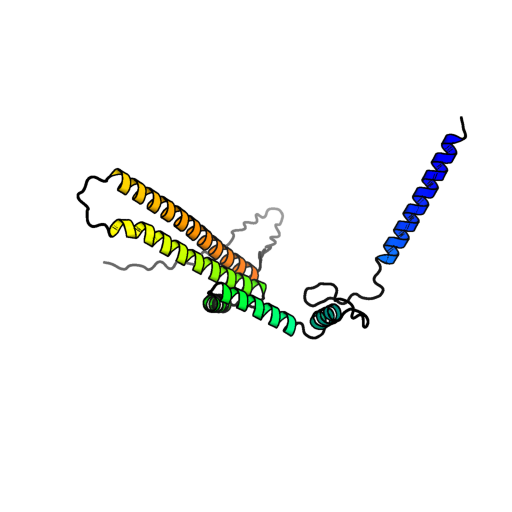.56 125 ARG A CA 1
ATOM 889 C C . ARG A 1 125 ? 9.024 -0.071 -19.152 1.00 94.56 125 ARG A C 1
ATOM 891 O O . ARG A 1 125 ? 9.229 0.220 -20.327 1.00 94.56 125 ARG A O 1
ATOM 898 N N . ALA A 1 126 ? 9.855 0.271 -18.167 1.00 94.31 126 ALA A N 1
ATOM 899 C CA . ALA A 1 126 ? 11.158 0.888 -18.399 1.00 94.31 126 ALA A CA 1
ATOM 900 C C . ALA A 1 126 ? 12.077 -0.052 -19.192 1.00 94.31 126 ALA A C 1
ATOM 902 O O . ALA A 1 126 ? 12.670 0.377 -20.181 1.00 94.31 126 ALA A O 1
ATOM 903 N N . ASP A 1 127 ? 12.117 -1.335 -18.818 1.00 91.94 127 ASP A N 1
ATOM 904 C CA . ASP A 1 127 ? 12.860 -2.364 -19.548 1.00 91.94 127 ASP A CA 1
ATOM 905 C C . ASP A 1 127 ? 12.405 -2.458 -21.010 1.00 91.94 127 ASP A C 1
ATOM 907 O O . ASP A 1 127 ? 13.235 -2.443 -21.910 1.00 91.94 127 ASP A O 1
ATOM 911 N N . ALA A 1 128 ? 11.099 -2.406 -21.291 1.00 89.69 128 ALA A N 1
ATOM 912 C CA . ALA A 1 128 ? 10.593 -2.429 -22.666 1.00 89.69 128 ALA A CA 1
ATOM 913 C C . ALA A 1 128 ? 11.104 -1.260 -23.542 1.00 89.69 128 ALA A C 1
ATOM 915 O O . ALA A 1 128 ? 11.330 -1.444 -24.743 1.00 89.69 128 ALA A O 1
ATOM 916 N N . PHE A 1 129 ? 11.306 -0.064 -22.971 1.00 87.81 129 PHE A N 1
ATOM 917 C CA . PHE A 1 129 ? 11.911 1.068 -23.688 1.00 87.81 129 PHE A CA 1
ATOM 918 C C . PHE A 1 129 ? 13.406 0.856 -23.954 1.00 87.81 129 PHE A C 1
ATOM 920 O O . PHE A 1 129 ? 13.886 1.238 -25.021 1.00 87.81 129 PHE A O 1
ATOM 927 N N . LEU A 1 130 ? 14.123 0.217 -23.026 1.00 83.44 130 LEU A N 1
ATOM 928 C CA . LEU A 1 130 ? 15.540 -0.123 -23.183 1.00 83.44 130 LEU A CA 1
ATOM 929 C C . LEU A 1 130 ? 15.737 -1.273 -24.182 1.00 83.44 130 LEU A C 1
ATOM 931 O O . LEU A 1 130 ? 16.595 -1.196 -25.055 1.00 83.44 130 LEU A O 1
ATOM 935 N N . SER A 1 131 ? 14.897 -2.302 -24.114 1.00 80.19 131 SER A N 1
ATOM 936 C CA . SER A 1 131 ? 14.952 -3.503 -24.949 1.00 80.19 131 SER A CA 1
ATOM 937 C C . SER A 1 131 ? 14.545 -3.238 -26.405 1.00 80.19 131 SER A C 1
ATOM 939 O O . SER A 1 131 ? 15.093 -3.857 -27.318 1.00 80.19 131 SER A O 1
ATOM 941 N N . ARG A 1 132 ? 13.671 -2.249 -26.677 1.00 69.62 132 ARG A N 1
ATOM 942 C CA . ARG A 1 132 ? 13.395 -1.774 -28.054 1.00 69.62 132 ARG A CA 1
ATOM 943 C C . ARG A 1 132 ? 14.643 -1.277 -28.785 1.00 69.62 132 ARG A C 1
ATOM 945 O O . ARG A 1 132 ? 14.666 -1.334 -30.009 1.00 69.62 132 ARG A O 1
ATOM 952 N N . ARG A 1 133 ? 15.672 -0.836 -28.054 1.00 59.47 133 ARG A N 1
ATOM 953 C CA . ARG A 1 133 ? 16.968 -0.437 -28.617 1.00 59.47 133 ARG A CA 1
ATOM 954 C C . ARG A 1 133 ? 17.772 -1.629 -29.149 1.00 59.47 133 ARG A C 1
ATOM 956 O O . ARG A 1 133 ? 18.558 -1.457 -30.068 1.00 59.47 133 ARG A O 1
ATOM 963 N N . PHE A 1 134 ? 17.574 -2.828 -28.595 1.00 52.81 134 PHE A N 1
ATOM 964 C CA . PHE A 1 134 ? 18.352 -4.023 -28.946 1.00 52.81 134 PHE A CA 1
ATOM 965 C C . PHE A 1 134 ? 17.744 -4.868 -30.075 1.00 52.81 134 PHE A C 1
ATOM 967 O O . PHE A 1 134 ? 18.461 -5.643 -30.698 1.00 52.81 134 PHE A O 1
ATOM 974 N N . SER A 1 135 ? 16.449 -4.712 -30.376 1.00 57.53 135 SER A N 1
ATOM 975 C CA . SER A 1 135 ? 15.772 -5.469 -31.450 1.00 57.53 135 SER A CA 1
ATOM 976 C C . SER A 1 135 ? 15.971 -4.865 -32.856 1.00 57.53 135 SER A C 1
ATOM 978 O O . SER A 1 135 ? 15.462 -5.378 -33.852 1.00 57.53 135 SER A O 1
ATOM 980 N N . GLY A 1 136 ? 16.718 -3.762 -32.960 1.00 52.47 136 GLY A N 1
ATOM 981 C CA . GLY A 1 136 ? 17.121 -3.164 -34.228 1.00 52.47 136 GLY A CA 1
ATOM 982 C C . GLY A 1 136 ? 18.390 -3.821 -34.757 1.00 52.47 136 GLY A C 1
ATOM 983 O O . GLY A 1 136 ? 19.493 -3.380 -34.448 1.00 52.47 136 GLY A O 1
ATOM 984 N N . TYR A 1 137 ? 18.239 -4.869 -35.564 1.00 47.28 137 TYR A N 1
ATOM 985 C CA . TYR A 1 137 ? 19.297 -5.327 -36.460 1.00 47.28 137 TYR A CA 1
ATOM 986 C C . TYR A 1 137 ? 19.775 -4.126 -37.287 1.00 47.28 137 TYR A C 1
ATOM 988 O O . TYR A 1 137 ? 18.991 -3.533 -38.026 1.00 47.28 137 TYR A O 1
ATOM 996 N N . GLN A 1 138 ? 21.036 -3.756 -37.068 1.00 52.97 138 GLN A N 1
ATOM 997 C CA . GLN A 1 138 ? 21.843 -2.738 -37.740 1.00 52.97 138 GLN A CA 1
ATOM 998 C C . GLN A 1 138 ? 21.259 -2.291 -39.095 1.00 52.97 138 GLN A C 1
ATOM 1000 O O . GLN A 1 138 ? 21.521 -2.901 -40.131 1.00 52.97 138 GLN A O 1
ATOM 1005 N N . SER A 1 139 ? 20.446 -1.228 -39.091 1.00 53.44 139 SER A N 1
ATOM 1006 C CA . SER A 1 139 ? 19.917 -0.651 -40.326 1.00 53.44 139 SER A CA 1
ATOM 1007 C C . SER A 1 139 ? 20.985 0.277 -40.901 1.00 53.44 139 SER A C 1
ATOM 1009 O O . SER A 1 139 ? 21.270 1.360 -40.398 1.00 53.44 139 SER A O 1
ATOM 1011 N N . SER A 1 140 ? 21.674 -0.209 -41.926 1.00 53.28 140 SER A N 1
ATOM 1012 C CA . SER A 1 140 ? 22.703 0.513 -42.665 1.00 53.28 140 SER A CA 1
ATOM 1013 C C . SER A 1 140 ? 22.072 1.528 -43.630 1.00 53.28 140 SER A C 1
ATOM 1015 O O . SER A 1 140 ? 22.213 1.381 -44.843 1.00 53.28 140 SER A O 1
ATOM 1017 N N . LEU A 1 141 ? 21.323 2.520 -43.129 1.00 56.50 141 LEU A N 1
ATOM 1018 C CA . LEU A 1 141 ? 20.672 3.540 -43.965 1.00 56.50 141 LEU A CA 1
ATOM 1019 C C . LEU A 1 141 ? 20.723 4.956 -43.349 1.00 56.50 141 LEU A C 1
ATOM 1021 O O . LEU A 1 141 ? 20.730 5.111 -42.128 1.00 56.50 141 LEU A O 1
ATOM 1025 N N . PRO A 1 142 ? 20.760 6.016 -44.182 1.00 52.97 142 PRO A N 1
ATOM 1026 C CA . PRO A 1 142 ? 20.998 7.389 -43.748 1.00 52.97 142 PRO A CA 1
ATOM 1027 C C . PRO A 1 142 ? 19.715 8.031 -43.196 1.00 52.97 142 PRO A C 1
ATOM 1029 O O . PRO A 1 142 ? 19.042 8.799 -43.876 1.00 52.97 142 PRO A O 1
ATOM 1032 N N . ALA A 1 143 ? 19.368 7.715 -41.948 1.00 59.94 143 ALA A N 1
ATOM 1033 C CA . ALA A 1 143 ? 18.311 8.393 -41.185 1.00 59.94 143 ALA A CA 1
ATOM 1034 C C . ALA A 1 143 ? 18.732 8.661 -39.725 1.00 59.94 143 ALA A C 1
ATOM 1036 O O . ALA A 1 143 ? 17.906 8.653 -38.810 1.00 59.94 143 ALA A O 1
ATOM 1037 N N . ALA A 1 144 ? 20.028 8.917 -39.516 1.00 63.56 144 ALA A N 1
ATOM 1038 C CA . ALA A 1 144 ? 20.654 9.026 -38.199 1.00 63.56 144 ALA A CA 1
ATOM 1039 C C . ALA A 1 144 ? 19.981 10.053 -37.265 1.00 63.56 144 ALA A C 1
ATOM 1041 O O . ALA A 1 144 ? 19.967 9.856 -36.056 1.00 63.56 144 ALA A O 1
ATOM 1042 N N . ASP A 1 145 ? 19.399 11.137 -37.787 1.00 65.75 145 ASP A N 1
ATOM 1043 C CA . ASP A 1 145 ? 18.739 12.155 -36.954 1.00 65.75 145 ASP A CA 1
ATOM 1044 C C . ASP A 1 145 ? 17.400 11.687 -36.372 1.00 65.75 145 ASP A C 1
ATOM 1046 O O . ASP A 1 145 ? 17.141 11.870 -35.182 1.00 65.75 145 ASP A O 1
ATOM 1050 N N . VAL A 1 146 ? 16.568 11.023 -37.181 1.00 68.81 146 VAL A N 1
ATOM 1051 C CA . VAL A 1 146 ? 15.265 10.500 -36.736 1.00 68.81 146 VAL A CA 1
ATOM 1052 C C . VAL A 1 146 ? 15.460 9.335 -35.765 1.00 68.81 146 VAL A C 1
ATOM 1054 O O . VAL A 1 146 ? 14.708 9.195 -34.798 1.00 68.81 146 VAL A O 1
ATOM 1057 N N . GLU A 1 147 ? 16.483 8.512 -35.995 1.00 69.75 147 GLU A N 1
ATOM 1058 C CA . GLU A 1 147 ? 16.840 7.396 -35.121 1.00 69.75 147 GLU A CA 1
ATOM 1059 C C . GLU A 1 147 ? 17.383 7.896 -33.772 1.00 69.75 147 GLU A C 1
ATOM 1061 O O . GLU A 1 147 ? 16.841 7.519 -32.731 1.00 69.75 147 GLU A O 1
ATOM 1066 N N . ARG A 1 148 ? 18.309 8.871 -33.773 1.00 70.56 148 ARG A N 1
ATOM 1067 C CA . ARG A 1 148 ? 18.799 9.540 -32.549 1.00 70.56 148 ARG A CA 1
ATOM 1068 C C . ARG A 1 148 ? 17.677 10.169 -31.724 1.00 70.56 148 ARG A C 1
ATOM 1070 O O . ARG A 1 148 ? 17.664 10.039 -30.500 1.00 70.56 148 ARG A O 1
ATOM 1077 N N . GLN A 1 149 ? 16.709 10.827 -32.366 1.00 76.25 149 GLN A N 1
ATOM 1078 C CA . GLN A 1 149 ? 15.582 11.433 -31.652 1.00 76.25 149 GLN A CA 1
ATOM 1079 C C . GLN A 1 149 ? 14.685 10.372 -30.989 1.00 76.25 149 GLN A C 1
ATOM 1081 O O . GLN A 1 149 ? 14.250 10.551 -29.849 1.00 76.25 149 GLN A O 1
ATOM 1086 N N . ARG A 1 150 ? 14.429 9.241 -31.661 1.00 74.44 150 ARG A N 1
ATOM 1087 C CA . ARG A 1 150 ? 13.661 8.119 -31.089 1.00 74.44 150 ARG A CA 1
ATOM 1088 C C . ARG A 1 150 ? 14.393 7.469 -29.913 1.00 74.44 150 ARG A C 1
ATOM 1090 O O . ARG A 1 150 ? 13.760 7.171 -28.899 1.00 74.44 150 ARG A O 1
ATOM 1097 N N . GLU A 1 151 ? 15.708 7.300 -30.018 1.00 76.50 151 GLU A N 1
ATOM 1098 C CA . GLU A 1 151 ? 16.559 6.788 -28.936 1.00 76.50 151 GLU A CA 1
ATOM 1099 C C . GLU A 1 151 ? 16.568 7.710 -27.714 1.00 76.50 151 GLU A C 1
ATOM 1101 O O . GLU A 1 151 ? 16.487 7.243 -26.572 1.00 76.50 151 GLU A O 1
ATOM 1106 N N . GLN A 1 152 ? 16.621 9.025 -27.943 1.00 83.75 152 GLN A N 1
ATOM 1107 C CA . GLN A 1 152 ? 16.568 10.018 -26.878 1.00 83.75 152 GLN A CA 1
ATOM 1108 C C . GLN A 1 152 ? 15.234 9.942 -26.123 1.00 83.75 152 GLN A C 1
ATOM 1110 O O . GLN A 1 152 ? 15.232 9.886 -24.893 1.00 83.75 152 GLN A O 1
ATOM 1115 N N . VAL A 1 153 ? 14.103 9.872 -26.837 1.00 85.56 153 VAL A N 1
ATOM 1116 C CA . VAL A 1 153 ? 12.771 9.735 -26.221 1.00 85.56 153 VAL A CA 1
ATOM 1117 C C . VAL A 1 153 ? 12.668 8.443 -25.408 1.00 85.56 153 VAL A C 1
ATOM 1119 O O . VAL A 1 153 ? 12.227 8.481 -24.260 1.00 85.56 153 VAL A O 1
ATOM 1122 N N . ALA A 1 154 ? 13.121 7.311 -25.953 1.00 86.69 154 ALA A N 1
ATOM 1123 C CA . ALA A 1 154 ? 13.091 6.033 -25.243 1.00 86.69 154 ALA A CA 1
ATOM 1124 C C . ALA A 1 154 ? 13.943 6.061 -23.963 1.00 86.69 154 ALA A C 1
ATOM 1126 O O . ALA A 1 154 ? 13.499 5.588 -22.918 1.00 86.69 154 ALA A O 1
ATOM 1127 N N . SER A 1 155 ? 15.130 6.670 -24.021 1.00 87.69 155 SER A N 1
ATOM 1128 C CA . SER A 1 155 ? 16.025 6.804 -22.867 1.00 87.69 155 SER A CA 1
ATOM 1129 C C . SER A 1 155 ? 15.429 7.703 -21.777 1.00 87.69 155 SER A C 1
ATOM 1131 O O . SER A 1 155 ? 15.523 7.381 -20.592 1.00 87.69 155 SER A O 1
ATOM 1133 N N . ILE A 1 156 ? 14.769 8.804 -22.160 1.00 91.50 156 ILE A N 1
ATOM 1134 C CA . ILE A 1 156 ? 14.088 9.712 -21.224 1.00 91.50 156 ILE A CA 1
ATOM 1135 C C . ILE A 1 156 ? 12.918 9.004 -20.534 1.00 91.50 156 ILE A C 1
ATOM 1137 O O . ILE A 1 156 ? 12.793 9.077 -19.310 1.00 91.50 156 ILE A O 1
ATOM 1141 N N . GLU A 1 157 ? 12.072 8.301 -21.289 1.00 92.75 157 GLU A N 1
ATOM 1142 C CA . GLU A 1 157 ? 10.928 7.584 -20.716 1.00 92.75 157 GLU A CA 1
ATOM 1143 C C . GLU A 1 157 ? 11.373 6.412 -19.832 1.00 92.75 157 GLU A C 1
ATOM 1145 O O . GLU A 1 157 ? 10.856 6.249 -18.724 1.00 92.75 157 GLU A O 1
ATOM 1150 N N . ALA A 1 158 ? 12.402 5.661 -20.238 1.00 93.56 158 ALA A N 1
ATOM 1151 C CA . ALA A 1 158 ? 13.011 4.630 -19.399 1.00 93.56 158 ALA A CA 1
ATOM 1152 C C . ALA A 1 158 ? 13.533 5.207 -18.073 1.00 93.56 158 ALA A C 1
ATOM 1154 O O . ALA A 1 158 ? 13.255 4.651 -17.007 1.00 93.56 158 ALA A O 1
ATOM 1155 N N . ALA A 1 159 ? 14.227 6.350 -18.109 1.00 94.69 159 ALA A N 1
ATOM 1156 C CA . ALA A 1 159 ? 14.731 7.011 -16.907 1.00 94.69 159 ALA A CA 1
ATOM 1157 C C . ALA A 1 159 ? 13.594 7.482 -15.984 1.00 94.69 159 ALA A C 1
ATOM 1159 O O . ALA A 1 159 ? 13.649 7.267 -14.771 1.00 94.69 159 ALA A O 1
ATOM 1160 N N . ARG A 1 160 ? 12.527 8.073 -16.542 1.00 96.81 160 ARG A N 1
ATOM 1161 C CA . ARG A 1 160 ? 11.349 8.528 -15.780 1.00 96.81 160 ARG A CA 1
ATOM 1162 C C . ARG A 1 160 ? 10.631 7.375 -15.087 1.00 96.81 160 ARG A C 1
ATOM 1164 O O . ARG A 1 160 ? 10.341 7.468 -13.893 1.00 96.81 160 ARG A O 1
ATOM 1171 N N . LEU A 1 161 ? 10.371 6.292 -15.818 1.00 97.50 161 LEU A N 1
ATOM 1172 C CA . LEU A 1 161 ? 9.712 5.097 -15.289 1.00 97.50 161 LEU A CA 1
ATOM 1173 C C . LEU A 1 161 ? 10.575 4.405 -14.232 1.00 97.50 161 LEU A C 1
ATOM 1175 O O . LEU A 1 161 ? 10.064 4.040 -13.176 1.00 97.50 161 LEU A O 1
ATOM 1179 N N . THR A 1 162 ? 11.886 4.307 -14.463 1.00 97.56 162 THR A N 1
ATOM 1180 C CA . THR A 1 162 ? 12.838 3.750 -13.488 1.00 97.56 162 THR A CA 1
ATOM 1181 C C . THR A 1 162 ? 12.860 4.579 -12.206 1.00 97.56 162 THR A C 1
ATOM 1183 O O . THR A 1 162 ? 12.761 4.029 -11.110 1.00 97.56 162 THR A O 1
ATOM 1186 N N . ALA A 1 163 ? 12.897 5.911 -12.315 1.00 97.88 163 ALA A N 1
ATOM 1187 C CA . ALA A 1 163 ? 12.844 6.793 -11.153 1.00 97.88 163 ALA A CA 1
ATOM 1188 C C . ALA A 1 163 ? 11.510 6.678 -10.394 1.00 97.88 163 ALA A C 1
ATOM 1190 O O . ALA A 1 163 ? 11.493 6.684 -9.163 1.00 97.88 163 ALA A O 1
ATOM 1191 N N . ALA A 1 164 ? 10.383 6.565 -11.104 1.00 97.94 164 ALA A N 1
ATOM 1192 C CA . ALA A 1 164 ? 9.077 6.342 -10.486 1.00 97.94 164 ALA A CA 1
ATOM 1193 C C . ALA A 1 164 ? 9.000 4.979 -9.778 1.00 97.94 164 ALA A C 1
ATOM 1195 O O . ALA A 1 164 ? 8.535 4.915 -8.640 1.00 97.94 164 ALA A O 1
ATOM 1196 N N . SER A 1 165 ? 9.524 3.923 -10.406 1.00 98.19 165 SER A N 1
ATOM 1197 C CA . SER A 1 165 ? 9.655 2.591 -9.810 1.00 98.19 165 SER A CA 1
ATOM 1198 C C . SER A 1 165 ? 10.470 2.632 -8.517 1.00 98.19 165 SER A C 1
ATOM 1200 O O . SER A 1 165 ? 9.999 2.164 -7.484 1.00 98.19 165 SER A O 1
ATOM 1202 N N . ALA A 1 166 ? 11.647 3.266 -8.534 1.00 97.88 166 ALA A N 1
ATOM 1203 C CA . ALA A 1 166 ? 12.502 3.401 -7.355 1.00 97.88 166 ALA A CA 1
ATOM 1204 C C . ALA A 1 166 ? 11.785 4.093 -6.180 1.00 97.88 166 ALA A C 1
ATOM 1206 O O . ALA A 1 166 ? 11.898 3.645 -5.042 1.00 97.88 166 ALA A O 1
ATOM 1207 N N . ARG A 1 167 ? 10.983 5.136 -6.444 1.00 97.81 167 ARG A N 1
ATOM 1208 C CA . ARG A 1 167 ? 10.175 5.794 -5.399 1.00 97.81 167 ARG A CA 1
ATOM 1209 C C . ARG A 1 167 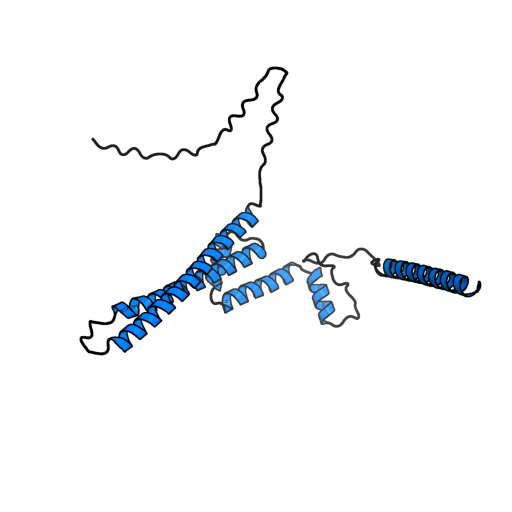? 9.095 4.879 -4.819 1.00 97.81 167 ARG A C 1
ATOM 1211 O O . ARG A 1 167 ? 8.858 4.921 -3.617 1.00 97.81 167 ARG A O 1
ATOM 1218 N N . MET A 1 168 ? 8.448 4.055 -5.644 1.00 97.81 168 MET A N 1
ATOM 1219 C CA . MET A 1 168 ? 7.461 3.077 -5.166 1.00 97.81 168 MET A CA 1
ATOM 1220 C C . MET A 1 168 ? 8.121 1.963 -4.339 1.00 97.81 168 MET A C 1
ATOM 1222 O O . MET A 1 168 ? 7.574 1.549 -3.317 1.00 97.81 168 MET A O 1
ATOM 1226 N N . MET A 1 169 ? 9.320 1.517 -4.726 1.00 97.88 169 MET A N 1
ATOM 1227 C CA . MET A 1 169 ? 10.114 0.559 -3.945 1.00 97.88 169 MET A CA 1
ATOM 1228 C C . MET A 1 169 ? 10.516 1.139 -2.582 1.00 97.88 169 MET A C 1
ATOM 1230 O O . MET A 1 169 ? 10.350 0.471 -1.564 1.00 97.88 169 MET A O 1
ATOM 1234 N N . ASP A 1 170 ? 10.961 2.398 -2.537 1.00 97.69 170 ASP A N 1
ATOM 1235 C CA . ASP A 1 170 ? 11.274 3.090 -1.280 1.00 97.69 170 ASP A CA 1
ATOM 1236 C C . ASP A 1 170 ? 10.027 3.259 -0.391 1.00 97.69 170 ASP A C 1
ATOM 1238 O O . ASP A 1 170 ? 10.068 2.969 0.804 1.00 97.69 170 ASP A O 1
ATOM 1242 N N . ALA A 1 171 ? 8.877 3.626 -0.966 1.00 94.88 171 ALA A N 1
ATOM 1243 C CA . ALA A 1 171 ? 7.609 3.681 -0.233 1.00 94.88 171 ALA A CA 1
ATOM 1244 C C . ALA A 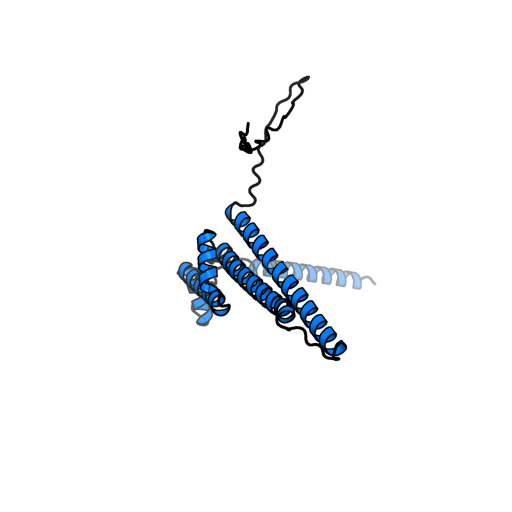1 171 ? 7.217 2.313 0.358 1.00 94.88 171 ALA A C 1
ATOM 1246 O O . ALA A 1 171 ? 6.777 2.241 1.505 1.00 94.88 171 ALA A O 1
ATOM 1247 N N . THR A 1 172 ? 7.442 1.228 -0.388 1.00 95.56 172 THR A N 1
ATOM 1248 C CA . THR A 1 172 ? 7.212 -0.154 0.069 1.00 95.56 172 THR A CA 1
ATOM 1249 C C . THR A 1 172 ? 8.113 -0.493 1.264 1.00 95.56 172 THR A C 1
ATOM 1251 O O . THR A 1 172 ? 7.631 -0.995 2.279 1.00 95.56 172 THR A O 1
ATOM 1254 N N . ALA A 1 173 ? 9.405 -0.153 1.197 1.00 95.00 173 ALA A N 1
ATOM 1255 C CA . ALA A 1 173 ? 10.349 -0.369 2.295 1.00 95.00 173 ALA A CA 1
ATOM 1256 C C . ALA A 1 173 ? 9.981 0.445 3.551 1.00 95.00 173 ALA A C 1
ATOM 1258 O O . ALA A 1 173 ? 10.017 -0.073 4.668 1.00 95.00 173 ALA A O 1
ATOM 1259 N N . ARG A 1 174 ? 9.561 1.706 3.383 1.00 95.06 174 ARG A N 1
ATOM 1260 C CA . ARG A 1 174 ? 9.078 2.544 4.493 1.00 95.06 174 ARG A CA 1
ATOM 1261 C C . ARG A 1 174 ? 7.797 1.995 5.116 1.00 95.06 174 ARG A C 1
ATOM 1263 O O . ARG A 1 174 ? 7.677 2.030 6.338 1.00 95.06 174 ARG A O 1
ATOM 1270 N N . ALA A 1 175 ? 6.870 1.472 4.314 1.00 93.00 175 ALA A N 1
ATOM 1271 C CA . ALA A 1 175 ? 5.658 0.829 4.818 1.00 93.00 175 ALA A CA 1
ATOM 1272 C C . ALA A 1 175 ? 5.989 -0.416 5.656 1.00 93.00 175 ALA A C 1
ATOM 1274 O O . ALA A 1 175 ? 5.406 -0.601 6.722 1.00 93.00 175 ALA A O 1
ATOM 1275 N N . ALA A 1 176 ? 6.970 -1.222 5.237 1.00 92.00 176 ALA A N 1
ATOM 1276 C CA . ALA A 1 176 ? 7.437 -2.370 6.014 1.00 92.00 176 ALA A CA 1
ATOM 1277 C C . ALA A 1 176 ? 8.040 -1.953 7.369 1.00 92.00 176 ALA A C 1
ATOM 1279 O O . ALA A 1 176 ? 7.719 -2.543 8.397 1.00 92.00 176 ALA A O 1
ATOM 1280 N N . LEU A 1 177 ? 8.846 -0.886 7.399 1.00 92.94 177 LEU A N 1
ATOM 1281 C CA . LEU A 1 177 ? 9.380 -0.327 8.649 1.00 92.94 177 LEU A CA 1
ATOM 1282 C C . LEU A 1 177 ? 8.285 0.270 9.545 1.00 92.94 177 LEU A C 1
ATOM 1284 O O . LEU A 1 177 ? 8.351 0.155 10.767 1.00 92.94 177 LEU A O 1
ATOM 1288 N N . ALA A 1 178 ? 7.282 0.927 8.959 1.00 92.12 178 ALA A N 1
ATOM 1289 C CA . ALA A 1 178 ? 6.142 1.453 9.704 1.00 92.12 178 ALA A CA 1
ATOM 1290 C C . ALA A 1 178 ? 5.336 0.319 10.351 1.00 92.12 178 ALA A C 1
ATOM 1292 O O . ALA A 1 178 ? 4.972 0.420 11.519 1.00 92.12 178 ALA A O 1
ATOM 1293 N N . LEU A 1 179 ? 5.125 -0.776 9.619 1.00 91.38 179 LEU A N 1
ATOM 1294 C CA . LEU A 1 179 ? 4.473 -1.976 10.124 1.00 91.38 179 LEU A CA 1
ATOM 1295 C C . LEU A 1 179 ? 5.269 -2.617 11.275 1.00 91.38 179 LEU A C 1
ATOM 1297 O O . LEU A 1 179 ? 4.689 -2.932 12.310 1.00 91.38 179 LEU A O 1
ATOM 1301 N N . ASP A 1 180 ? 6.590 -2.751 11.136 1.00 89.69 180 ASP A N 1
ATOM 1302 C CA . ASP A 1 180 ? 7.463 -3.259 12.204 1.00 89.69 180 ASP A CA 1
ATOM 1303 C C . ASP A 1 180 ? 7.365 -2.406 13.481 1.00 89.69 180 ASP A C 1
ATOM 1305 O O . ASP A 1 180 ? 7.229 -2.929 14.588 1.00 89.69 180 ASP A O 1
ATOM 1309 N N . ARG A 1 181 ? 7.331 -1.077 13.329 1.00 88.94 181 ARG A N 1
ATOM 1310 C CA . ARG A 1 181 ? 7.145 -0.139 14.447 1.00 88.94 181 ARG A CA 1
ATOM 1311 C C . ARG A 1 181 ? 5.759 -0.210 15.076 1.00 88.94 181 ARG A C 1
ATOM 1313 O O . ARG A 1 181 ? 5.662 -0.064 16.290 1.00 88.94 181 ARG A O 1
ATOM 1320 N N . LEU A 1 182 ? 4.700 -0.402 14.289 1.00 87.50 182 LEU A N 1
ATOM 1321 C CA . LEU A 1 182 ? 3.349 -0.597 14.827 1.00 87.50 182 LEU A CA 1
ATOM 1322 C C . LEU A 1 182 ? 3.275 -1.880 15.660 1.00 87.50 182 LEU A C 1
ATOM 1324 O O . LEU A 1 182 ? 2.699 -1.869 16.744 1.00 87.50 182 LEU A O 1
ATOM 1328 N N . LYS A 1 183 ? 3.937 -2.943 15.197 1.00 81.94 183 LYS A N 1
ATOM 1329 C CA . LYS A 1 183 ? 3.958 -4.251 15.856 1.00 81.94 183 LYS A CA 1
ATOM 1330 C C . LYS A 1 183 ? 4.778 -4.284 17.134 1.00 81.94 183 LYS A C 1
ATOM 1332 O O . LYS A 1 183 ? 4.321 -4.775 18.161 1.00 81.94 183 LYS A O 1
ATOM 1337 N N . ASN A 1 184 ? 6.003 -3.779 17.069 1.00 82.25 184 ASN A N 1
ATOM 1338 C CA . ASN A 1 184 ? 6.951 -3.860 18.178 1.00 82.25 184 ASN A CA 1
ATOM 1339 C C . ASN A 1 184 ? 6.886 -2.629 19.100 1.00 82.25 184 ASN A C 1
ATOM 1341 O O . ASN A 1 184 ? 7.476 -2.620 20.186 1.00 82.25 184 ASN A O 1
ATOM 1345 N N . GLY A 1 185 ? 6.131 -1.605 18.691 1.00 69.44 185 GLY A N 1
ATOM 1346 C CA . GLY A 1 185 ? 6.072 -0.298 19.327 1.00 69.44 185 GLY A CA 1
ATOM 1347 C C . GLY A 1 185 ? 7.372 0.491 19.154 1.00 69.44 185 GLY A C 1
ATOM 1348 O O . GLY A 1 185 ? 8.439 -0.049 18.863 1.00 69.44 185 GLY A O 1
ATOM 1349 N N . ALA A 1 186 ? 7.325 1.793 19.437 1.00 61.12 186 ALA A N 1
ATOM 1350 C CA . ALA A 1 186 ? 8.525 2.584 19.718 1.00 61.12 186 ALA A CA 1
ATOM 1351 C C . ALA A 1 186 ? 9.065 2.237 21.123 1.00 61.12 186 ALA A C 1
ATOM 1353 O O . ALA A 1 186 ? 9.174 3.097 21.995 1.00 61.12 186 ALA A O 1
ATOM 1354 N N . ARG A 1 187 ? 9.323 0.953 21.402 1.00 55.22 187 ARG A N 1
ATOM 1355 C CA . ARG A 1 187 ? 9.856 0.516 22.696 1.00 55.22 187 ARG A CA 1
ATOM 1356 C C . ARG A 1 187 ? 11.346 0.830 22.760 1.00 55.22 187 ARG A C 1
ATOM 1358 O O . ARG A 1 187 ? 12.181 0.037 22.339 1.00 55.22 187 ARG A O 1
ATOM 1365 N N . GLN A 1 188 ? 11.679 1.986 23.324 1.00 58.97 188 GLN A N 1
ATOM 1366 C CA . GLN A 1 188 ? 13.018 2.227 23.846 1.00 58.97 188 GLN A CA 1
ATOM 1367 C C . GLN A 1 188 ? 13.091 1.644 25.262 1.00 58.97 188 GLN A C 1
ATOM 1369 O O . GLN A 1 188 ? 12.637 2.257 26.224 1.00 58.97 188 GLN A O 1
ATOM 1374 N N . THR A 1 189 ? 13.648 0.442 25.401 1.00 64.56 189 THR A N 1
ATOM 1375 C CA . THR A 1 189 ? 13.953 -0.121 26.723 1.00 64.56 189 THR A CA 1
ATOM 1376 C C . THR A 1 189 ? 15.163 0.618 27.297 1.00 64.56 189 THR A C 1
ATOM 1378 O O . THR A 1 189 ? 16.302 0.313 26.950 1.00 64.56 189 THR A O 1
ATOM 1381 N N . ILE A 1 190 ? 14.928 1.619 28.149 1.00 67.75 190 ILE A N 1
ATOM 1382 C CA . ILE A 1 190 ? 15.993 2.300 28.898 1.00 67.75 190 ILE A CA 1
ATOM 1383 C C . ILE A 1 190 ? 16.317 1.444 30.127 1.00 67.75 190 ILE A C 1
ATOM 1385 O O . ILE A 1 190 ? 15.546 1.406 31.08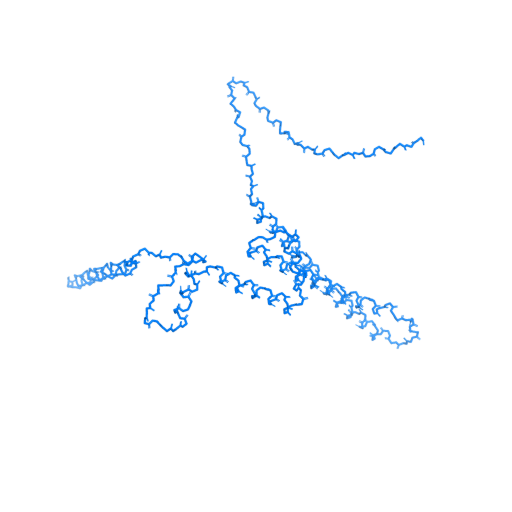4 1.00 67.75 190 ILE A O 1
ATOM 1389 N N . ILE A 1 191 ? 17.452 0.744 30.106 1.00 72.12 191 ILE A N 1
ATOM 1390 C CA . ILE A 1 191 ? 17.973 0.046 31.287 1.00 72.12 191 ILE A CA 1
ATOM 1391 C C . ILE A 1 191 ? 18.706 1.086 32.141 1.00 72.12 191 ILE A C 1
ATOM 1393 O O . ILE A 1 191 ? 19.813 1.500 31.806 1.00 72.12 191 ILE A O 1
ATOM 1397 N N . VAL A 1 192 ? 18.081 1.540 33.230 1.00 69.12 192 VAL A N 1
ATOM 1398 C CA . VAL A 1 192 ? 18.734 2.435 34.196 1.00 69.12 192 VAL A CA 1
ATOM 1399 C C . VAL A 1 192 ? 19.581 1.590 35.145 1.00 69.12 192 VAL A C 1
ATOM 1401 O O . VAL A 1 192 ? 19.052 0.926 36.033 1.00 69.12 192 VAL A O 1
ATOM 1404 N N . GLN A 1 193 ? 20.902 1.621 34.970 1.00 71.81 193 GLN A N 1
ATOM 1405 C CA . GLN A 1 193 ? 21.840 1.084 35.952 1.00 71.81 193 GLN A CA 1
ATOM 1406 C C . GLN A 1 193 ? 22.217 2.203 36.929 1.00 71.81 193 GLN A C 1
ATOM 1408 O O . GLN A 1 193 ? 22.989 3.096 36.588 1.00 71.81 193 GLN A O 1
ATOM 1413 N N . GLN A 1 194 ? 21.659 2.182 38.142 1.00 64.00 194 GLN A N 1
ATOM 1414 C CA . GLN A 1 194 ? 22.106 3.094 39.195 1.00 64.00 194 GLN A CA 1
ATOM 1415 C C . GLN A 1 194 ? 23.392 2.556 39.828 1.00 64.00 194 GLN A C 1
ATOM 1417 O O . GLN A 1 194 ? 23.379 1.525 40.497 1.00 64.00 194 GLN A O 1
ATOM 1422 N N . THR A 1 195 ? 24.508 3.254 39.623 1.00 63.03 195 THR A N 1
ATOM 1423 C CA . THR A 1 195 ? 25.759 3.009 40.350 1.00 63.03 195 THR A CA 1
ATOM 1424 C C . THR A 1 195 ? 25.864 4.003 41.502 1.00 63.03 195 THR A C 1
ATOM 1426 O O . THR A 1 195 ? 26.058 5.196 41.269 1.00 63.03 195 THR A O 1
ATOM 1429 N N . VAL A 1 196 ? 25.733 3.532 42.743 1.00 64.88 196 VAL A N 1
ATOM 1430 C CA . VAL A 1 196 ? 26.041 4.347 43.927 1.00 64.88 196 VAL A CA 1
ATOM 1431 C C . VAL A 1 196 ? 27.559 4.441 44.043 1.00 64.88 196 VAL A C 1
ATOM 1433 O O . VAL A 1 196 ? 28.232 3.426 44.212 1.00 64.88 196 VAL A O 1
ATOM 1436 N N . VAL A 1 197 ? 28.098 5.652 43.926 1.00 61.88 197 VAL A N 1
ATOM 1437 C CA . VAL A 1 197 ? 29.534 5.922 44.053 1.00 61.88 197 VAL A CA 1
ATOM 1438 C C . VAL A 1 197 ? 29.790 6.555 45.417 1.00 61.88 197 VAL A C 1
ATOM 1440 O O . VAL A 1 197 ? 29.230 7.604 45.720 1.00 61.88 197 VAL A O 1
ATOM 1443 N N . GLN A 1 198 ? 30.602 5.901 46.249 1.00 63.72 198 GLN A N 1
ATOM 1444 C CA . GLN A 1 198 ? 31.076 6.460 47.520 1.00 63.72 198 GLN A CA 1
ATOM 1445 C C . GLN A 1 198 ? 32.286 7.379 47.290 1.00 63.72 198 GLN A C 1
ATOM 1447 O O . GLN A 1 198 ? 32.965 7.273 46.267 1.00 63.72 198 GLN A O 1
ATOM 1452 N N . GLU A 1 199 ? 32.543 8.285 48.236 1.00 43.97 199 GLU A N 1
ATOM 1453 C CA . GLU A 1 199 ? 33.604 9.296 48.164 1.00 43.97 199 GLU A CA 1
ATOM 1454 C C . GLU A 1 199 ? 34.979 8.638 47.918 1.00 43.97 199 GLU A C 1
ATOM 1456 O O . GLU A 1 199 ? 35.483 7.885 48.747 1.00 43.97 199 GLU A O 1
ATOM 1461 N N . GLY A 1 200 ? 35.546 8.866 46.725 1.00 66.56 200 GLY A N 1
ATOM 1462 C CA . GLY A 1 200 ? 36.809 8.268 46.264 1.00 66.56 200 GLY A CA 1
ATOM 1463 C C . GLY A 1 200 ? 36.692 7.067 45.309 1.00 66.56 200 GLY A C 1
ATOM 1464 O O . GLY A 1 200 ? 37.716 6.583 44.832 1.00 66.56 200 GLY A O 1
ATOM 1465 N N . GLY A 1 201 ? 35.486 6.585 44.986 1.00 56.44 201 GLY A N 1
ATOM 1466 C CA . GLY A 1 201 ? 35.275 5.511 44.005 1.00 56.44 201 GLY A CA 1
ATOM 1467 C C . GLY A 1 201 ? 35.084 6.029 42.573 1.00 56.44 201 GLY A C 1
ATOM 1468 O O . GLY A 1 201 ? 34.379 7.007 42.352 1.00 56.44 201 GLY A O 1
ATOM 1469 N N . GLN A 1 202 ? 35.662 5.363 41.570 1.00 51.28 202 GLN A N 1
ATOM 1470 C CA . GLN A 1 202 ? 35.390 5.639 40.153 1.00 51.28 202 GLN A CA 1
ATOM 1471 C C . GLN A 1 202 ? 34.427 4.578 39.599 1.00 51.28 202 GLN A C 1
ATOM 1473 O O . GLN A 1 202 ? 34.774 3.401 39.527 1.00 51.28 202 GLN A O 1
ATOM 1478 N N . ALA A 1 203 ? 33.218 4.977 39.187 1.00 53.59 203 ALA A N 1
ATOM 1479 C CA . ALA A 1 203 ? 32.320 4.093 38.442 1.00 53.59 203 ALA A CA 1
ATOM 1480 C C . ALA A 1 203 ? 32.752 4.031 36.971 1.00 53.59 203 ALA A C 1
ATOM 1482 O O . ALA A 1 203 ? 32.543 4.972 36.207 1.00 53.59 203 ALA A O 1
ATOM 1483 N N . VAL A 1 204 ? 33.351 2.912 36.568 1.00 57.81 204 VAL A N 1
ATOM 1484 C CA . VAL A 1 204 ? 33.640 2.613 35.161 1.00 57.81 204 VAL A CA 1
ATOM 1485 C C . VAL A 1 204 ? 32.484 1.784 34.604 1.00 57.81 204 VAL A C 1
ATOM 1487 O O . VAL A 1 204 ? 32.376 0.591 34.879 1.00 57.81 204 VAL A O 1
ATOM 1490 N N . VAL A 1 205 ? 31.605 2.411 33.821 1.00 55.09 205 VAL A N 1
ATOM 1491 C CA . VAL A 1 205 ? 30.538 1.710 33.090 1.00 55.09 205 VAL A CA 1
ATOM 1492 C C . VAL A 1 205 ? 31.111 1.219 31.760 1.00 55.09 205 VAL A C 1
ATOM 1494 O O . VAL A 1 205 ? 31.051 1.907 30.744 1.00 55.09 205 VAL A O 1
ATOM 1497 N N . ALA A 1 206 ? 31.704 0.026 31.760 1.00 49.84 206 ALA A N 1
ATOM 1498 C CA . ALA A 1 206 ? 32.007 -0.686 30.524 1.00 49.84 206 ALA A CA 1
ATOM 1499 C C . ALA A 1 206 ? 30.699 -1.300 30.004 1.00 49.84 206 ALA A C 1
ATOM 1501 O O . ALA A 1 206 ? 3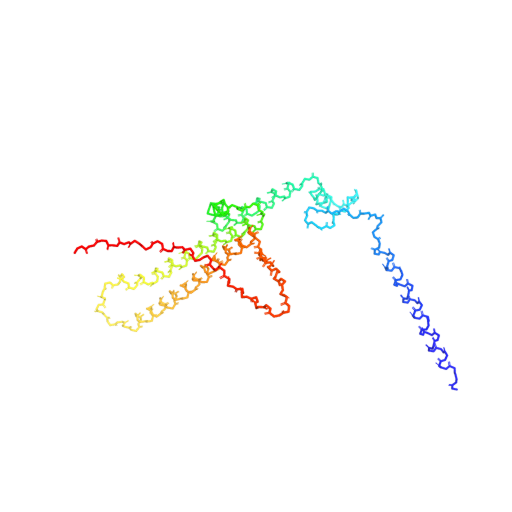0.267 -2.352 30.470 1.00 49.84 206 ALA A O 1
ATOM 1502 N N . GLY A 1 207 ? 30.026 -0.612 29.080 1.00 47.91 207 GLY A N 1
ATOM 1503 C CA . GLY A 1 207 ? 28.849 -1.159 28.413 1.00 47.91 207 GLY A CA 1
ATOM 1504 C C . GLY A 1 207 ? 29.215 -2.465 27.707 1.00 47.91 207 GLY A C 1
ATOM 1505 O O . GLY A 1 207 ? 29.986 -2.456 26.749 1.00 47.91 207 GLY A O 1
ATOM 1506 N N . ALA A 1 208 ? 28.676 -3.589 28.178 1.00 49.53 208 ALA A N 1
ATOM 1507 C CA . ALA A 1 208 ? 28.774 -4.859 27.477 1.00 49.53 208 ALA A CA 1
ATOM 1508 C C . ALA A 1 208 ? 27.930 -4.765 26.198 1.00 49.53 208 ALA A C 1
ATOM 1510 O O . ALA A 1 208 ? 26.719 -4.980 26.209 1.00 49.53 208 ALA A O 1
ATOM 1511 N N . MET A 1 209 ? 28.562 -4.384 25.090 1.00 48.53 209 MET A N 1
ATOM 1512 C CA . MET A 1 209 ? 27.976 -4.579 23.773 1.00 48.53 209 MET A CA 1
ATOM 1513 C C . MET A 1 209 ? 28.057 -6.069 23.457 1.00 48.53 209 MET A C 1
ATOM 1515 O O . MET A 1 209 ? 29.141 -6.592 23.202 1.00 48.53 209 MET A O 1
ATOM 1519 N N . ASP A 1 210 ? 26.912 -6.750 23.491 1.00 44.75 210 ASP A N 1
ATOM 1520 C CA . ASP A 1 210 ? 26.778 -8.113 22.984 1.00 44.75 210 ASP A CA 1
ATOM 1521 C C . ASP A 1 210 ? 26.993 -8.094 21.464 1.00 44.75 210 ASP A C 1
ATOM 1523 O O . ASP A 1 210 ? 26.078 -7.928 20.651 1.00 44.75 210 ASP A O 1
ATOM 1527 N N . SER A 1 211 ? 28.262 -8.152 21.069 1.00 43.28 211 SER A N 1
ATOM 1528 C CA . SER A 1 211 ? 28.647 -8.372 19.687 1.00 43.28 211 SER A CA 1
ATOM 1529 C C . SER A 1 211 ? 28.319 -9.822 19.354 1.00 43.28 211 SER A C 1
ATOM 1531 O O . SER A 1 211 ? 29.100 -10.727 19.631 1.00 43.28 211 SER A O 1
ATOM 1533 N N . ARG A 1 212 ? 27.132 -10.041 18.771 1.00 42.97 212 ARG A N 1
ATOM 1534 C CA . ARG A 1 212 ? 26.758 -11.333 18.186 1.00 42.97 212 ARG A CA 1
ATOM 1535 C C . ARG A 1 212 ? 27.922 -11.851 17.354 1.00 42.97 212 ARG A C 1
ATOM 1537 O O . ARG A 1 212 ? 28.290 -11.265 16.333 1.00 42.97 212 ARG A O 1
ATOM 1544 N N . GLU A 1 213 ? 28.479 -12.953 17.825 1.00 44.56 213 GLU A N 1
ATOM 1545 C CA . GLU A 1 213 ? 29.607 -13.659 17.252 1.00 44.56 213 GLU A CA 1
ATOM 1546 C C . GLU A 1 213 ? 29.317 -13.986 15.777 1.00 44.56 213 GLU A C 1
ATOM 1548 O O . GLU A 1 213 ? 28.542 -14.886 15.439 1.00 44.56 213 GLU A O 1
ATOM 1553 N N . ARG A 1 214 ? 29.929 -13.231 14.856 1.00 44.09 214 ARG A N 1
ATOM 1554 C CA . ARG A 1 214 ? 30.008 -13.623 13.446 1.00 44.09 214 ARG A CA 1
ATOM 1555 C C . ARG A 1 214 ? 30.912 -14.848 13.385 1.00 44.09 214 ARG A C 1
ATOM 1557 O O . ARG A 1 214 ? 32.132 -14.723 13.326 1.00 44.09 214 ARG A O 1
ATOM 1564 N N . LYS A 1 215 ? 30.298 -16.032 13.414 1.00 42.94 215 LYS A N 1
ATOM 1565 C CA . LYS A 1 215 ? 30.952 -17.332 13.244 1.00 42.94 215 LYS A CA 1
ATOM 1566 C C . LYS A 1 215 ? 31.663 -17.374 11.888 1.00 42.94 215 LYS A C 1
ATOM 1568 O O . LYS A 1 215 ? 31.074 -17.713 10.865 1.00 42.94 215 LYS A O 1
ATOM 1573 N N . GLY A 1 216 ? 32.931 -16.974 11.883 1.00 43.50 216 GLY A N 1
ATOM 1574 C CA . GLY A 1 216 ? 33.821 -17.062 10.737 1.00 43.50 216 GLY A CA 1
ATOM 1575 C C . GLY A 1 216 ? 34.095 -18.524 10.414 1.00 43.50 216 GLY A C 1
ATOM 1576 O O . GLY A 1 216 ? 34.759 -19.233 11.170 1.00 43.50 216 GLY A O 1
ATOM 1577 N N . THR A 1 217 ? 33.570 -18.983 9.284 1.00 44.72 217 THR A N 1
ATOM 1578 C CA . THR A 1 217 ? 33.899 -20.275 8.684 1.00 44.72 217 THR A CA 1
ATOM 1579 C C . THR A 1 217 ? 35.402 -20.332 8.405 1.00 44.72 217 THR A C 1
ATOM 1581 O O . THR A 1 217 ? 35.896 -19.686 7.482 1.00 44.72 217 THR A O 1
ATOM 1584 N N . LYS A 1 218 ? 36.145 -21.119 9.193 1.00 44.06 218 LYS A N 1
ATOM 1585 C CA . LYS A 1 218 ? 37.529 -21.490 8.873 1.00 44.06 218 LYS A CA 1
ATOM 1586 C C . LYS A 1 218 ? 37.530 -22.303 7.573 1.00 44.06 218 LYS A C 1
ATOM 1588 O O . LYS A 1 218 ? 37.096 -23.453 7.563 1.00 44.06 218 LYS A O 1
ATOM 1593 N N . ARG A 1 219 ? 38.031 -21.717 6.480 1.00 43.31 219 ARG A N 1
ATOM 1594 C CA . ARG A 1 219 ? 38.506 -22.478 5.314 1.00 43.31 219 ARG A CA 1
ATOM 1595 C C . ARG A 1 219 ? 39.807 -23.164 5.720 1.00 43.31 219 ARG A C 1
ATOM 1597 O O . ARG A 1 219 ? 40.832 -22.508 5.863 1.00 43.31 219 ARG A O 1
ATOM 1604 N N . ASN A 1 220 ? 39.739 -24.475 5.921 1.00 43.31 220 ASN A N 1
ATOM 1605 C CA . ASN A 1 220 ? 40.913 -25.337 5.925 1.00 43.31 220 ASN A CA 1
ATOM 1606 C C . ASN A 1 220 ? 41.361 -25.537 4.473 1.00 43.31 220 ASN A C 1
ATOM 1608 O O . ASN A 1 220 ? 40.574 -25.990 3.642 1.00 43.31 220 ASN A O 1
ATOM 1612 N N . GLY A 1 221 ? 42.619 -25.229 4.188 1.00 44.00 221 GLY A N 1
ATOM 1613 C CA . GLY A 1 221 ? 43.293 -25.570 2.943 1.00 44.00 221 GLY A CA 1
ATOM 1614 C C . GLY A 1 221 ? 44.788 -25.618 3.211 1.00 44.00 221 GLY A C 1
ATOM 1615 O O . GLY A 1 221 ? 45.369 -24.586 3.532 1.00 44.00 221 GLY A O 1
ATOM 1616 N N . LYS A 1 222 ? 45.332 -26.838 3.175 1.00 40.75 222 LYS A N 1
ATOM 1617 C CA . LYS A 1 222 ? 46.766 -27.135 3.091 1.00 40.75 222 LYS A CA 1
ATOM 1618 C C . LYS A 1 222 ? 47.409 -26.417 1.910 1.00 40.75 222 LYS A C 1
ATOM 1620 O O . LYS A 1 222 ? 46.702 -26.259 0.890 1.00 40.75 222 LYS A O 1
#